Protein AF-Q0FUM8-F1 (afdb_monomer_lite)

Sequence (281 aa):
MTKPTNAAPQTQPDDDDRPIWLHQEGFPRAHPWRLGDYGDAGILTEEEIALLITKHGLSEPVARDLSVWLGNCLSNDEDVAINLAKVTPSITIERGVAEFGKIFASVRLLGQRLAQLDDRLSQLSPALGQSPEISTLLPALQAQVAALKKTWEEQQFDDAFNEILNTRGAVAELSPDNKRKLVDTRRMLVVESCCYAWLEAGKKVGVTTITVGPDSGKRTGPLIELIQDVARMTGDPEKPLSAETLKEDIDCFKALYAKRTENDQGLGEPTFGTGPVEDVT

Structure (mmCIF, N/CA/C/O backbone):
data_AF-Q0FUM8-F1
#
_entry.id   AF-Q0FUM8-F1
#
loop_
_atom_site.group_PDB
_atom_site.id
_atom_site.type_symbol
_atom_site.label_atom_id
_atom_site.label_alt_id
_atom_site.label_comp_id
_atom_site.label_asym_id
_atom_site.label_entity_id
_atom_site.label_seq_id
_atom_site.pdbx_PDB_ins_code
_atom_site.Cartn_x
_atom_site.Cartn_y
_atom_site.Cartn_z
_atom_site.occupancy
_atom_site.B_iso_or_equiv
_atom_site.auth_seq_id
_atom_site.auth_comp_id
_atom_site.auth_asym_id
_atom_site.auth_atom_id
_atom_site.pdbx_PDB_model_num
ATOM 1 N N . MET A 1 1 ? -31.737 37.668 -33.421 1.00 37.62 1 MET A N 1
ATOM 2 C CA . MET A 1 1 ? -30.429 37.279 -32.851 1.00 37.62 1 MET A CA 1
ATOM 3 C C . MET A 1 1 ? -30.649 36.101 -31.915 1.00 37.62 1 MET A C 1
ATOM 5 O O . MET A 1 1 ? -30.974 36.291 -30.753 1.00 37.62 1 MET A O 1
ATOM 9 N N . THR A 1 2 ? -30.561 34.889 -32.448 1.00 32.00 2 THR A N 1
ATOM 10 C CA . THR A 1 2 ? -30.687 33.624 -31.713 1.00 32.00 2 THR A CA 1
ATOM 11 C C . THR A 1 2 ? -29.280 33.069 -31.496 1.00 32.00 2 THR A C 1
ATOM 13 O O . THR A 1 2 ? -28.537 32.881 -32.456 1.00 32.00 2 THR A O 1
ATOM 16 N N . LYS A 1 3 ? -28.883 32.881 -30.231 1.00 32.69 3 LYS A N 1
ATOM 17 C CA . LYS A 1 3 ? -27.615 32.233 -29.861 1.00 32.69 3 LYS A CA 1
ATOM 18 C C . LYS A 1 3 ? -27.715 30.727 -30.145 1.00 32.69 3 LYS A C 1
ATOM 20 O O . LYS A 1 3 ? -28.734 30.143 -29.779 1.00 32.69 3 LYS A O 1
ATOM 25 N N . PRO A 1 4 ? -26.694 30.089 -30.740 1.00 35.53 4 PRO A N 1
ATOM 26 C CA . PRO A 1 4 ? -26.674 28.644 -30.887 1.00 35.53 4 PRO A CA 1
ATOM 27 C C . PRO A 1 4 ? -26.303 27.980 -29.555 1.00 35.53 4 PRO A C 1
ATOM 29 O O . PRO A 1 4 ? -25.317 28.334 -28.907 1.00 35.53 4 PRO A O 1
ATOM 32 N N . THR A 1 5 ? -27.127 27.016 -29.157 1.00 41.31 5 THR A N 1
ATOM 33 C CA . THR A 1 5 ? -26.918 26.118 -28.022 1.00 41.31 5 THR A CA 1
ATOM 34 C C . THR A 1 5 ? -25.978 24.997 -28.463 1.00 41.31 5 THR A C 1
ATOM 36 O O . THR A 1 5 ? -26.408 24.073 -29.147 1.00 41.31 5 THR A O 1
ATOM 39 N N . ASN A 1 6 ? -24.702 25.057 -28.079 1.00 35.56 6 ASN A N 1
ATOM 40 C CA . ASN A 1 6 ? -23.809 23.898 -28.170 1.00 35.56 6 ASN A CA 1
ATOM 41 C C . ASN A 1 6 ? -24.077 22.988 -26.967 1.00 35.56 6 ASN A C 1
ATOM 43 O O . ASN A 1 6 ? -23.406 23.079 -25.940 1.00 35.56 6 ASN A O 1
ATOM 47 N N . ALA A 1 7 ? -25.086 22.127 -27.087 1.00 41.62 7 ALA A N 1
ATOM 48 C CA . ALA A 1 7 ? -25.146 20.922 -26.277 1.00 41.62 7 ALA A CA 1
ATOM 49 C C . ALA A 1 7 ? -24.100 19.954 -26.844 1.00 41.62 7 ALA A C 1
ATOM 51 O O . ALA A 1 7 ? -24.266 19.429 -27.944 1.00 41.62 7 ALA A O 1
ATOM 52 N N . ALA A 1 8 ? -22.991 19.781 -26.125 1.00 37.62 8 ALA A N 1
ATOM 53 C CA . ALA A 1 8 ? -22.051 18.709 -26.414 1.00 37.62 8 ALA A CA 1
ATOM 54 C C . ALA A 1 8 ? -22.799 17.366 -26.305 1.00 37.62 8 ALA A C 1
ATOM 56 O O . ALA A 1 8 ? -23.584 17.197 -25.364 1.00 37.62 8 ALA A O 1
ATOM 57 N N . PRO A 1 9 ? -22.604 16.427 -27.245 1.00 37.25 9 PRO A N 1
ATOM 58 C CA . PRO A 1 9 ? -23.226 15.119 -27.150 1.00 37.25 9 PRO A CA 1
ATOM 59 C C . PRO A 1 9 ? -22.730 14.444 -25.869 1.00 37.25 9 PRO A C 1
ATOM 61 O O . PRO A 1 9 ? -21.528 14.296 -25.657 1.00 37.25 9 PRO A O 1
ATOM 64 N N . GLN A 1 10 ? -23.667 14.065 -25.001 1.00 40.06 10 GLN A N 1
ATOM 65 C CA . GLN A 1 10 ? -23.399 13.141 -23.909 1.00 40.06 10 GLN A CA 1
ATOM 66 C C . GLN A 1 10 ? -23.089 11.788 -24.550 1.00 40.06 10 GLN A C 1
ATOM 68 O O . GLN A 1 10 ? -23.994 11.022 -24.869 1.00 40.06 10 GLN A O 1
ATOM 73 N N . THR A 1 11 ? -21.812 11.523 -24.815 1.00 39.56 11 THR A N 1
ATOM 74 C CA . THR A 1 11 ? -21.337 10.175 -25.115 1.00 39.56 11 THR A CA 1
ATOM 75 C C . THR A 1 11 ? -21.676 9.308 -23.913 1.00 39.56 11 THR A C 1
ATOM 77 O O . THR A 1 11 ? -21.146 9.524 -22.821 1.00 39.56 11 THR A O 1
ATOM 80 N N . GLN A 1 12 ? -22.605 8.368 -24.104 1.00 41.50 12 GLN A N 1
ATOM 81 C CA . GLN A 1 12 ? -22.750 7.244 -23.188 1.00 41.50 12 GLN A CA 1
ATOM 82 C C . GLN A 1 12 ? -21.360 6.617 -23.002 1.00 41.50 12 GLN A C 1
ATOM 84 O O . GLN A 1 12 ? -20.623 6.522 -23.987 1.00 41.50 12 GLN A O 1
ATOM 89 N N . PRO A 1 13 ? -20.966 6.249 -21.772 1.00 45.97 13 PRO A N 1
ATOM 90 C CA . PRO A 1 13 ? -19.726 5.512 -21.577 1.00 45.97 13 PRO A CA 1
ATOM 91 C C . PRO A 1 13 ? -19.766 4.253 -22.451 1.00 45.97 13 PRO A C 1
ATOM 93 O O . PRO A 1 13 ? -20.793 3.569 -22.474 1.00 45.97 13 PRO A O 1
ATOM 96 N N . ASP A 1 14 ? -18.679 3.996 -23.188 1.00 57.22 14 ASP A N 1
ATOM 97 C CA . ASP A 1 14 ? -18.456 2.722 -23.881 1.00 57.22 14 ASP A CA 1
ATOM 98 C C . ASP A 1 14 ? -18.775 1.593 -22.891 1.00 57.22 14 ASP A C 1
ATOM 100 O O . ASP A 1 14 ? -18.332 1.637 -21.740 1.00 57.22 14 ASP A O 1
ATOM 104 N N . ASP A 1 15 ? -19.546 0.592 -23.318 1.00 56.25 15 ASP A N 1
ATOM 105 C CA . ASP A 1 15 ? -19.991 -0.520 -22.458 1.00 56.25 15 ASP A CA 1
ATOM 106 C C . ASP A 1 15 ? -18.802 -1.309 -21.850 1.00 56.25 15 ASP A C 1
ATOM 108 O O . ASP A 1 15 ? -18.950 -1.995 -20.835 1.00 56.25 15 ASP A O 1
ATOM 112 N N . ASP A 1 16 ? -17.607 -1.118 -22.425 1.00 59.94 16 ASP A N 1
ATOM 113 C CA . ASP A 1 16 ? -16.313 -1.677 -22.024 1.00 59.94 16 ASP A CA 1
ATOM 114 C C . ASP A 1 16 ? -15.543 -0.859 -20.966 1.00 59.94 16 ASP A C 1
ATOM 116 O O . ASP A 1 16 ? -14.565 -1.359 -20.413 1.00 59.94 16 ASP A O 1
ATOM 120 N N . ASP A 1 17 ? -15.951 0.372 -20.627 1.00 83.06 17 ASP A N 1
ATOM 121 C CA . ASP A 1 17 ? -15.223 1.212 -19.651 1.00 83.06 17 ASP A CA 1
ATOM 122 C C . ASP A 1 17 ? -15.733 1.045 -18.210 1.00 83.06 17 ASP A C 1
ATOM 124 O O . ASP A 1 17 ? -15.783 1.976 -17.397 1.00 83.06 17 ASP A O 1
ATOM 128 N N . ARG A 1 18 ? -16.172 -0.174 -17.885 1.00 84.44 18 ARG A N 1
ATOM 129 C CA . ARG A 1 18 ? -16.662 -0.500 -16.548 1.00 84.44 18 ARG A CA 1
ATOM 130 C C . ARG A 1 18 ? -15.494 -0.595 -15.574 1.00 84.44 18 ARG A C 1
ATOM 132 O O . ARG A 1 18 ? -14.455 -1.170 -15.899 1.00 84.44 18 ARG A O 1
ATOM 139 N N . PRO A 1 19 ? -15.659 -0.076 -14.349 1.00 87.62 19 PRO A N 1
ATOM 140 C CA . PRO A 1 19 ? -14.601 -0.166 -13.371 1.00 87.62 19 PRO A CA 1
ATOM 141 C C . PRO A 1 19 ? -14.387 -1.595 -12.898 1.00 87.62 19 PRO A C 1
ATOM 143 O O . PRO A 1 19 ? -15.334 -2.317 -12.588 1.00 87.62 19 PRO A O 1
ATOM 146 N N . ILE A 1 20 ? -13.118 -1.947 -12.769 1.00 88.38 20 ILE A N 1
ATOM 147 C CA . ILE A 1 20 ? -12.647 -3.171 -12.145 1.00 88.38 20 ILE A CA 1
ATOM 148 C C . ILE A 1 20 ? -12.236 -2.816 -10.717 1.00 88.38 20 ILE A C 1
ATOM 150 O O . ILE A 1 20 ? -11.581 -1.799 -10.479 1.00 88.38 20 ILE A O 1
ATOM 154 N N . TRP A 1 21 ? -12.638 -3.642 -9.756 1.00 88.00 21 TRP A N 1
ATOM 155 C CA . TRP A 1 21 ? -12.180 -3.523 -8.378 1.00 88.00 21 TRP A CA 1
ATOM 156 C C . TRP A 1 21 ? -11.005 -4.462 -8.173 1.00 88.00 21 TRP A C 1
ATOM 158 O O . TRP A 1 21 ? -11.148 -5.674 -8.307 1.00 88.00 21 TRP A O 1
ATOM 168 N N . LEU A 1 22 ? -9.844 -3.887 -7.882 1.00 85.00 22 LEU A N 1
ATOM 169 C CA . LEU A 1 22 ? -8.621 -4.633 -7.630 1.00 85.00 22 LEU A CA 1
ATOM 170 C C . LEU A 1 22 ? -8.294 -4.590 -6.137 1.00 85.00 22 LEU A C 1
ATOM 172 O O . LEU A 1 22 ? -8.440 -3.549 -5.493 1.00 85.00 22 LEU A O 1
ATOM 176 N N . HIS A 1 23 ? -7.858 -5.724 -5.597 1.00 85.12 23 HIS A N 1
ATOM 177 C CA . HIS A 1 23 ? -7.381 -5.834 -4.223 1.00 85.12 23 HIS A CA 1
ATOM 178 C C . HIS A 1 23 ? -6.010 -5.165 -4.071 1.00 85.12 23 HIS A C 1
ATOM 180 O O . HIS A 1 23 ? -5.112 -5.344 -4.896 1.00 85.12 23 HIS A O 1
ATOM 186 N N . GLN A 1 24 ? -5.871 -4.319 -3.053 1.00 83.25 24 GLN A N 1
ATOM 187 C CA . GLN A 1 24 ? -4.648 -3.579 -2.760 1.00 83.25 24 GLN A CA 1
ATOM 188 C C . GLN A 1 24 ? -4.188 -3.826 -1.326 1.00 83.25 24 GLN A C 1
ATOM 190 O O . GLN A 1 24 ? -4.892 -3.520 -0.365 1.00 83.25 24 GLN A O 1
ATOM 195 N N . GLU A 1 25 ? -2.943 -4.255 -1.180 1.00 77.81 25 GLU A N 1
ATOM 196 C CA . GLU A 1 25 ? -2.268 -4.360 0.112 1.00 77.81 25 GLU A CA 1
ATOM 197 C C . GLU A 1 25 ? -0.954 -3.582 0.108 1.00 77.81 25 GLU A C 1
ATOM 199 O O . GLU A 1 25 ? -0.463 -3.163 -0.941 1.00 77.81 25 GLU A O 1
ATOM 204 N N . GLY A 1 26 ? -0.415 -3.320 1.302 1.00 76.12 26 GLY A N 1
ATOM 205 C CA . GLY A 1 26 ? 0.910 -2.714 1.452 1.00 76.12 26 GLY A CA 1
ATOM 206 C C . GLY A 1 26 ? 1.071 -1.341 0.787 1.00 76.12 26 GLY A C 1
ATOM 207 O O . GLY A 1 26 ? 2.163 -0.993 0.338 1.00 76.12 26 GLY A O 1
ATOM 208 N N . PHE A 1 27 ? 0.003 -0.542 0.680 1.00 82.00 27 PHE A N 1
ATOM 209 C CA . PHE A 1 27 ? 0.096 0.782 0.061 1.00 82.00 27 PHE A CA 1
ATOM 210 C C . PHE A 1 27 ? 0.775 1.793 1.010 1.00 82.00 27 PHE A C 1
ATOM 212 O O . PHE A 1 27 ? 0.632 1.680 2.225 1.00 82.00 27 PHE A O 1
ATOM 219 N N . PRO A 1 28 ? 1.452 2.851 0.509 1.00 80.31 28 PRO A N 1
ATOM 220 C CA . PRO A 1 28 ? 2.340 3.706 1.320 1.00 80.31 28 PRO A CA 1
ATOM 221 C C . PRO A 1 28 ? 1.734 4.413 2.546 1.00 80.31 28 PRO A C 1
ATOM 223 O O . PRO A 1 28 ? 2.463 5.011 3.334 1.00 80.31 28 PRO A O 1
ATOM 226 N N . ARG A 1 29 ? 0.403 4.436 2.675 1.00 81.44 29 ARG A N 1
ATOM 227 C CA . ARG A 1 29 ? -0.321 5.053 3.798 1.00 81.44 29 ARG A CA 1
ATOM 228 C C . ARG A 1 29 ? -0.911 4.032 4.771 1.00 81.44 29 ARG A C 1
ATOM 230 O O . ARG A 1 29 ? -1.457 4.462 5.785 1.00 81.44 29 ARG A O 1
ATOM 237 N N . ALA A 1 30 ? -0.835 2.740 4.456 1.00 88.12 30 ALA A N 1
ATOM 238 C CA . ALA A 1 30 ? -1.237 1.683 5.367 1.00 88.12 30 ALA A CA 1
ATOM 239 C C . ALA A 1 30 ? -0.379 1.752 6.633 1.00 88.12 30 ALA A C 1
ATOM 241 O O . ALA A 1 30 ? 0.795 2.146 6.597 1.00 88.12 30 ALA A O 1
ATOM 242 N N . HIS A 1 31 ? -0.991 1.435 7.763 1.00 90.00 31 HIS A N 1
ATOM 243 C CA . HIS A 1 31 ? -0.264 1.324 9.008 1.00 90.00 31 HIS A CA 1
ATOM 244 C C . HIS A 1 31 ? 0.628 0.071 8.960 1.00 90.00 31 HIS A C 1
ATOM 246 O O . HIS A 1 31 ? 0.215 -0.944 8.393 1.00 90.00 31 HIS A O 1
ATOM 252 N N . PRO A 1 32 ? 1.864 0.131 9.485 1.00 91.56 32 PRO A N 1
ATOM 253 C CA . PRO A 1 32 ? 2.780 -1.000 9.444 1.00 91.56 32 PRO A CA 1
ATOM 254 C C . PRO A 1 32 ? 2.404 -2.009 10.534 1.00 91.56 32 PRO A C 1
ATOM 256 O O . PRO A 1 32 ? 3.008 -2.050 11.598 1.00 91.56 32 PRO A O 1
ATOM 259 N N . TRP A 1 33 ? 1.342 -2.769 10.296 1.00 92.38 33 TRP A N 1
ATOM 260 C CA . TRP A 1 33 ? 0.856 -3.784 11.222 1.00 92.38 33 TRP A CA 1
ATOM 261 C C . TRP A 1 33 ? 1.829 -4.960 11.339 1.00 92.38 33 TRP A C 1
ATOM 263 O O . TRP A 1 33 ? 2.393 -5.409 10.339 1.00 92.38 33 TRP A O 1
ATOM 273 N N . ARG A 1 34 ? 1.959 -5.510 12.547 1.00 93.12 34 ARG A N 1
ATOM 274 C CA . ARG A 1 34 ? 2.542 -6.830 12.781 1.00 93.12 34 ARG A CA 1
ATOM 275 C C . ARG A 1 34 ? 1.519 -7.863 12.306 1.00 93.12 34 ARG A C 1
ATOM 277 O O . ARG A 1 34 ? 0.484 -8.023 12.943 1.00 93.12 34 ARG A O 1
ATOM 284 N N . LEU A 1 35 ? 1.782 -8.486 11.157 1.00 92.31 35 LEU A N 1
ATOM 285 C CA . LEU A 1 35 ? 0.921 -9.518 10.572 1.00 92.31 35 LEU A CA 1
ATOM 286 C C . LEU A 1 35 ? 1.432 -10.915 10.936 1.00 92.31 35 LEU A C 1
ATOM 288 O O . LEU A 1 35 ? 2.644 -11.144 10.952 1.00 92.31 35 LEU A O 1
ATOM 292 N N . GLY A 1 36 ? 0.523 -11.856 11.178 1.00 91.88 36 GLY A N 1
ATOM 293 C CA . GLY A 1 36 ? 0.877 -13.237 11.503 1.00 91.88 36 GLY A CA 1
ATOM 294 C C . GLY A 1 36 ? -0.332 -14.107 11.825 1.00 91.88 36 GLY A C 1
ATOM 295 O O . GLY A 1 36 ? -1.446 -13.611 11.923 1.00 91.88 36 GLY A O 1
ATOM 296 N N . ASP A 1 37 ? -0.098 -15.403 12.001 1.00 91.81 37 ASP A N 1
ATOM 297 C CA . ASP A 1 37 ? -1.109 -16.328 12.513 1.00 91.81 37 ASP A CA 1
ATOM 298 C C . ASP A 1 37 ? -1.055 -16.329 14.047 1.00 91.81 37 ASP A C 1
ATOM 300 O O . ASP A 1 37 ? -0.075 -16.776 14.651 1.00 91.81 37 ASP A O 1
ATOM 304 N N . TYR A 1 38 ? -2.088 -15.762 14.668 1.00 92.06 38 TYR A N 1
ATOM 305 C CA . TYR A 1 38 ? -2.182 -15.587 16.120 1.00 92.06 38 TYR A CA 1
ATOM 306 C C . TYR A 1 38 ? -3.086 -16.626 16.798 1.00 92.06 38 TYR A C 1
ATOM 308 O O . TYR A 1 38 ? -3.054 -16.750 18.026 1.00 92.06 38 TYR A O 1
ATOM 316 N N . GLY A 1 39 ? -3.870 -17.380 16.016 1.00 88.25 39 GLY A N 1
ATOM 317 C CA . GLY A 1 39 ? -4.858 -18.343 16.504 1.00 88.25 39 GLY A CA 1
ATOM 318 C C . GLY A 1 39 ? -5.727 -17.831 17.663 1.00 88.25 39 GLY A C 1
ATOM 319 O O . GLY A 1 39 ? -5.983 -16.636 17.817 1.00 88.25 39 GLY A O 1
ATOM 320 N N . ASP A 1 40 ? -6.133 -18.757 18.532 1.00 89.31 40 ASP A N 1
ATOM 321 C CA . ASP A 1 40 ? -6.988 -18.466 19.693 1.00 89.31 40 ASP A CA 1
ATOM 322 C C . ASP A 1 40 ? -6.244 -17.779 20.854 1.00 89.31 40 ASP A C 1
ATOM 324 O O . ASP A 1 40 ? -6.862 -17.377 21.838 1.00 89.31 40 ASP A O 1
ATOM 328 N N . ALA A 1 41 ? -4.913 -17.657 20.775 1.00 89.12 41 ALA A N 1
ATOM 329 C CA . ALA A 1 41 ? -4.119 -16.969 21.795 1.00 89.12 41 ALA A CA 1
ATOM 330 C C . ALA A 1 41 ? -4.204 -15.438 21.662 1.00 89.12 41 ALA A C 1
ATOM 332 O O . ALA A 1 41 ? -4.024 -14.716 22.645 1.00 89.12 41 ALA A O 1
ATOM 333 N N . GLY A 1 42 ? -4.504 -14.946 20.456 1.00 94.25 42 GLY A N 1
ATOM 334 C CA . GLY A 1 42 ? -4.506 -13.524 20.143 1.00 94.25 42 GLY A CA 1
ATOM 335 C C . GLY A 1 42 ? -3.104 -12.929 19.986 1.00 94.25 42 GLY A C 1
ATOM 336 O O . GLY A 1 42 ? -2.083 -13.601 20.128 1.00 94.25 42 GLY A O 1
ATOM 337 N N . ILE A 1 43 ? -3.056 -11.647 19.624 1.00 96.25 43 ILE A N 1
ATOM 338 C CA . ILE A 1 43 ? -1.812 -10.959 19.236 1.00 96.25 43 ILE A CA 1
ATOM 339 C C . ILE A 1 43 ? -1.038 -10.333 20.406 1.00 96.25 43 ILE A C 1
ATOM 341 O O . ILE A 1 43 ? 0.157 -10.057 20.261 1.00 96.25 43 ILE A O 1
ATOM 345 N N . LEU A 1 44 ? -1.709 -10.051 21.524 1.00 97.19 44 LEU A N 1
ATOM 346 C CA . LEU A 1 44 ? -1.151 -9.292 22.645 1.00 97.19 44 LEU A CA 1
ATOM 347 C C . LEU A 1 44 ? -0.436 -10.194 23.654 1.00 97.19 44 LEU A C 1
ATOM 349 O O . LEU A 1 44 ? -0.897 -11.297 23.947 1.00 97.19 44 LEU A O 1
ATOM 353 N N . THR A 1 45 ? 0.657 -9.699 24.239 1.00 97.00 45 THR A N 1
ATOM 354 C CA . THR A 1 45 ? 1.338 -10.381 25.351 1.00 97.00 45 THR A CA 1
ATOM 355 C C . THR A 1 45 ? 0.574 -10.218 26.669 1.00 97.00 45 THR A C 1
ATOM 357 O O . THR A 1 45 ? -0.292 -9.352 26.812 1.00 97.00 45 THR A O 1
ATOM 360 N N . GLU A 1 46 ? 0.918 -11.016 27.683 1.00 97.31 46 GLU A N 1
ATOM 361 C CA . GLU A 1 46 ? 0.310 -10.894 29.017 1.00 97.31 46 GLU A CA 1
ATOM 362 C C . GLU A 1 46 ? 0.569 -9.515 29.654 1.00 97.31 46 GLU A C 1
ATOM 364 O O . GLU A 1 46 ? -0.302 -8.972 30.335 1.00 97.31 46 GLU A O 1
ATOM 369 N N . GLU A 1 47 ? 1.731 -8.901 29.405 1.00 97.56 47 GLU A N 1
ATOM 370 C CA . GLU A 1 47 ? 2.039 -7.544 29.872 1.00 97.56 47 GLU A CA 1
ATOM 371 C C . GLU A 1 47 ? 1.151 -6.490 29.198 1.00 97.56 47 GLU A C 1
ATOM 373 O O . GLU A 1 47 ? 0.686 -5.552 29.852 1.00 97.56 47 GLU A O 1
ATOM 378 N N . GLU A 1 48 ? 0.890 -6.646 27.901 1.00 97.50 48 GLU A N 1
ATOM 379 C CA . GLU A 1 48 ? 0.010 -5.760 27.138 1.00 97.50 48 GLU A CA 1
ATOM 380 C C . GLU A 1 48 ? -1.445 -5.906 27.600 1.00 97.50 48 GLU A C 1
ATOM 382 O O . GLU A 1 48 ? -2.110 -4.901 27.858 1.00 97.50 48 GLU A O 1
ATOM 387 N N . ILE A 1 49 ? -1.914 -7.138 27.822 1.00 98.00 49 ILE A N 1
ATOM 388 C CA . ILE A 1 49 ? -3.237 -7.425 28.400 1.00 98.00 49 ILE A CA 1
ATOM 389 C C . ILE A 1 49 ? -3.369 -6.778 29.787 1.00 98.00 49 ILE A C 1
ATOM 391 O O . ILE A 1 49 ? -4.357 -6.088 30.062 1.00 98.00 49 ILE A O 1
ATOM 395 N N . ALA A 1 50 ? -2.360 -6.921 30.651 1.00 97.62 50 ALA A N 1
ATOM 396 C CA . ALA A 1 50 ? -2.346 -6.283 31.965 1.00 97.62 50 ALA A CA 1
ATOM 397 C C . ALA A 1 50 ? -2.401 -4.747 31.868 1.00 97.62 50 ALA A C 1
ATOM 399 O O . ALA A 1 50 ? -3.072 -4.096 32.681 1.00 97.62 50 ALA A O 1
ATOM 400 N N . LEU A 1 51 ? -1.755 -4.149 30.859 1.00 97.19 51 LEU A N 1
ATOM 401 C CA . LEU A 1 51 ? -1.858 -2.714 30.597 1.00 97.19 51 LEU A CA 1
ATOM 402 C C . LEU A 1 51 ? -3.291 -2.315 30.224 1.00 97.19 51 LEU A C 1
ATOM 404 O O . LEU A 1 51 ? -3.806 -1.334 30.763 1.00 97.19 51 LEU A O 1
ATOM 408 N N . LEU A 1 52 ? -3.957 -3.073 29.349 1.00 97.25 52 LEU A N 1
ATOM 409 C CA . LEU A 1 52 ? -5.340 -2.793 28.952 1.00 97.25 52 LEU A CA 1
ATOM 410 C C . LEU A 1 52 ? -6.312 -2.861 30.140 1.00 97.25 52 LEU A C 1
ATOM 412 O O . LEU A 1 52 ? -7.198 -2.013 30.277 1.00 97.25 52 LEU A O 1
ATOM 416 N N . ILE A 1 53 ? -6.113 -3.818 31.045 1.00 97.19 53 ILE A N 1
ATOM 417 C CA . ILE A 1 53 ? -6.922 -3.951 32.262 1.00 97.19 53 ILE A CA 1
ATOM 418 C C . ILE A 1 53 ? -6.690 -2.759 33.195 1.00 97.19 53 ILE A C 1
ATOM 420 O O . ILE A 1 53 ? -7.633 -2.093 33.620 1.00 97.19 53 ILE A O 1
ATOM 424 N N . THR A 1 54 ? -5.429 -2.461 33.508 1.00 96.81 54 THR A N 1
ATOM 425 C CA . THR A 1 54 ? -5.079 -1.478 34.546 1.00 96.81 54 THR A CA 1
ATOM 426 C C . THR A 1 54 ? -5.255 -0.032 34.093 1.00 96.81 54 THR A C 1
ATOM 428 O O . THR A 1 54 ? -5.822 0.775 34.830 1.00 96.81 54 THR A O 1
ATOM 431 N N . LYS A 1 55 ? -4.793 0.309 32.886 1.00 96.44 55 LYS A N 1
ATOM 432 C CA . LYS A 1 55 ? -4.835 1.677 32.352 1.00 96.44 55 LYS A CA 1
ATOM 433 C C . LYS A 1 55 ? -6.206 2.017 31.789 1.00 96.44 55 LYS A C 1
ATOM 435 O O . LYS A 1 55 ? -6.745 3.087 32.066 1.00 96.44 55 LYS A O 1
ATOM 440 N N . HIS A 1 56 ? -6.764 1.104 30.998 1.00 95.75 56 HIS A N 1
ATOM 441 C CA . HIS A 1 56 ? -7.999 1.352 30.260 1.00 95.75 56 HIS A CA 1
ATOM 442 C C . HIS A 1 56 ? -9.226 0.798 30.955 1.00 95.75 56 HIS A C 1
ATOM 444 O O . HIS A 1 56 ? -10.324 1.039 30.467 1.00 95.75 56 HIS A O 1
ATOM 450 N N . GLY A 1 57 ? -9.083 0.121 32.100 1.00 94.50 57 GLY A N 1
ATOM 451 C CA . GLY A 1 57 ? -10.196 -0.384 32.900 1.00 94.50 57 GLY A CA 1
ATOM 452 C C . GLY A 1 57 ? -11.074 -1.357 32.123 1.00 94.50 57 GLY A C 1
ATOM 453 O O . GLY A 1 57 ? -12.299 -1.235 32.200 1.00 94.50 57 GLY A O 1
ATOM 454 N N . LEU A 1 58 ? -10.468 -2.208 31.292 1.00 95.62 58 LEU A N 1
ATOM 455 C CA . LEU A 1 58 ? -11.142 -3.357 30.693 1.00 95.62 58 LEU A CA 1
ATOM 456 C C . LEU A 1 58 ? -11.182 -4.499 31.716 1.00 95.62 58 LEU A C 1
ATOM 458 O O . LEU A 1 58 ? -10.298 -4.609 32.565 1.00 95.62 58 LEU A O 1
ATOM 462 N N . SER A 1 59 ? -12.210 -5.346 31.653 1.00 96.56 59 SER A N 1
ATOM 463 C CA . SER A 1 59 ? -12.180 -6.607 32.401 1.00 96.56 59 SER A CA 1
ATOM 464 C C . SER A 1 59 ? -11.193 -7.572 31.739 1.00 96.56 59 SER A C 1
ATOM 466 O O . SER A 1 59 ? -10.936 -7.456 30.541 1.00 96.56 59 SER A O 1
ATOM 468 N N . GLU A 1 60 ? -10.642 -8.521 32.497 1.00 96.19 60 GLU A N 1
ATOM 469 C CA . GLU A 1 60 ? -9.722 -9.514 31.930 1.00 96.19 60 GLU A CA 1
ATOM 470 C C . GLU A 1 60 ? -10.332 -10.296 30.750 1.00 96.19 60 GLU A C 1
ATOM 472 O O . GLU A 1 60 ? -9.661 -10.367 29.720 1.00 96.19 60 GLU A O 1
ATOM 477 N N . PRO A 1 61 ? -11.587 -10.796 30.814 1.00 96.62 61 PRO A N 1
ATOM 478 C CA . PRO A 1 61 ? -12.214 -11.452 29.666 1.00 96.62 61 PRO A CA 1
ATOM 479 C C . PRO A 1 61 ? -12.245 -10.561 28.419 1.00 96.62 61 PRO A C 1
ATOM 481 O O . PRO A 1 61 ? -11.756 -10.960 27.371 1.00 96.62 61 PRO A O 1
ATOM 484 N N . VAL A 1 62 ? -12.693 -9.308 28.561 1.00 96.31 62 VAL A N 1
ATOM 485 C CA . VAL A 1 62 ? -12.781 -8.352 27.442 1.00 96.31 62 VAL A CA 1
ATOM 486 C C . VAL A 1 62 ? -11.402 -8.030 26.855 1.00 96.31 62 VAL A C 1
ATOM 488 O O . VAL A 1 62 ? -11.263 -7.872 25.646 1.00 96.31 62 VAL A O 1
ATOM 491 N N . ALA A 1 63 ? -10.362 -7.923 27.688 1.00 97.19 63 ALA A N 1
ATOM 492 C CA . ALA A 1 63 ? -9.004 -7.670 27.208 1.00 97.19 63 ALA A CA 1
ATOM 493 C C . ALA A 1 63 ? -8.428 -8.866 26.427 1.00 97.19 63 ALA A C 1
ATOM 495 O O . ALA A 1 63 ? -7.727 -8.664 25.433 1.00 97.19 63 ALA A O 1
ATOM 496 N N . ARG A 1 64 ? -8.741 -10.100 26.847 1.00 97.00 64 ARG A N 1
ATOM 497 C CA . ARG A 1 64 ? -8.339 -11.324 26.137 1.00 97.00 64 ARG A CA 1
ATOM 498 C C . ARG A 1 64 ? -9.106 -11.492 24.827 1.00 97.00 64 ARG A C 1
ATOM 500 O O . ARG A 1 64 ? -8.474 -11.715 23.799 1.00 97.00 64 ARG A O 1
ATOM 507 N N . ASP A 1 65 ? -10.417 -11.276 24.832 1.00 96.88 65 ASP A N 1
ATOM 508 C CA . ASP A 1 65 ? -11.238 -11.328 23.616 1.00 96.88 65 ASP A CA 1
ATOM 509 C C . ASP A 1 65 ? -10.787 -10.273 22.598 1.00 96.88 65 ASP A C 1
ATOM 511 O O . ASP A 1 65 ? -10.622 -10.572 21.414 1.00 96.88 65 ASP A O 1
ATOM 515 N N . LEU A 1 66 ? -10.461 -9.060 23.064 1.00 97.50 66 LEU A N 1
ATOM 516 C CA . LEU A 1 66 ? -9.871 -8.028 22.217 1.00 97.50 66 LEU A CA 1
ATOM 517 C C . LEU A 1 66 ? -8.545 -8.492 21.592 1.00 97.50 66 LEU A C 1
ATOM 519 O O . LEU A 1 66 ? -8.338 -8.260 20.404 1.00 97.50 66 LEU A O 1
ATOM 523 N N . SER A 1 67 ? -7.665 -9.164 22.342 1.00 97.88 67 SER A N 1
ATOM 524 C CA . SER A 1 67 ? -6.415 -9.727 21.799 1.00 97.88 67 SER A CA 1
ATOM 525 C C . SER A 1 67 ? -6.678 -10.701 20.644 1.00 97.88 67 SER A C 1
ATOM 527 O O . SER A 1 67 ? -6.011 -10.630 19.608 1.00 97.88 67 SER A O 1
ATOM 529 N N . VAL A 1 68 ? -7.676 -11.576 20.791 1.00 96.19 68 VAL A N 1
ATOM 530 C CA . VAL A 1 68 ? -8.073 -12.542 19.755 1.00 96.19 68 VAL A CA 1
ATOM 531 C C . VAL A 1 68 ? -8.651 -11.829 18.536 1.00 96.19 68 VAL A C 1
ATOM 533 O O . VAL A 1 68 ? -8.234 -12.091 17.409 1.00 96.19 68 VAL A O 1
ATOM 536 N N . TRP A 1 69 ? -9.560 -10.872 18.733 1.00 95.44 69 TRP A N 1
ATOM 537 C CA . TRP A 1 69 ? -10.132 -10.105 17.625 1.00 95.44 69 TRP A CA 1
ATOM 538 C C . TRP A 1 69 ? -9.073 -9.326 16.855 1.00 95.44 69 TRP A C 1
ATOM 540 O O . TRP A 1 69 ? -9.091 -9.334 15.627 1.00 95.44 69 TRP A O 1
ATOM 550 N N . LEU A 1 70 ? -8.126 -8.700 17.555 1.00 96.25 70 LEU A N 1
ATOM 551 C CA . LEU A 1 70 ? -6.998 -8.019 16.925 1.00 96.25 70 LEU A CA 1
ATOM 552 C C . LEU A 1 70 ? -6.128 -8.998 16.131 1.00 96.25 70 LEU A C 1
ATOM 554 O O . LEU A 1 70 ? -5.745 -8.676 15.010 1.00 96.25 70 LEU A O 1
ATOM 558 N N . GLY A 1 71 ? -5.873 -10.196 16.665 1.00 94.31 71 GLY A N 1
ATOM 559 C CA . GLY A 1 71 ? -5.183 -11.264 15.941 1.00 94.31 71 GLY A CA 1
ATOM 560 C C . GLY A 1 71 ? -5.892 -11.624 14.635 1.00 94.31 71 GLY A C 1
ATOM 561 O O . GLY A 1 71 ? -5.267 -11.626 13.579 1.00 94.31 71 GLY A O 1
ATOM 562 N N . ASN A 1 72 ? -7.214 -11.798 14.674 1.00 91.75 72 ASN A N 1
ATOM 563 C CA . ASN A 1 72 ? -8.009 -12.079 13.478 1.00 91.75 72 ASN A CA 1
ATOM 564 C C . ASN A 1 72 ? -7.970 -10.930 12.464 1.00 91.75 72 ASN A C 1
ATOM 566 O O . ASN A 1 72 ? -7.871 -11.187 11.272 1.00 91.75 72 ASN A O 1
ATOM 570 N N . CYS A 1 73 ? -8.000 -9.670 12.913 1.00 91.69 73 CYS A N 1
ATOM 571 C CA . CYS A 1 73 ? -7.901 -8.491 12.038 1.00 91.69 73 CYS A CA 1
ATOM 572 C C . CYS A 1 73 ? -6.531 -8.355 11.358 1.00 91.69 73 CYS A C 1
ATOM 574 O O . CYS A 1 73 ? -6.405 -7.697 10.322 1.00 91.69 73 CYS A O 1
ATOM 576 N N . LEU A 1 74 ? -5.497 -8.926 11.974 1.00 92.69 74 LEU A N 1
ATOM 577 C CA . LEU A 1 74 ? -4.099 -8.811 11.569 1.00 92.69 74 LEU A CA 1
ATOM 578 C C . LEU A 1 74 ? -3.530 -10.153 11.104 1.00 92.69 74 LEU A C 1
ATOM 580 O O . LEU A 1 74 ? -2.313 -10.289 10.968 1.00 92.69 74 LEU A O 1
ATOM 584 N N . SER A 1 75 ? -4.409 -11.112 10.797 1.00 89.25 75 SER A N 1
ATOM 585 C CA . SER A 1 75 ? -4.001 -12.354 10.160 1.00 89.25 75 SER A CA 1
ATOM 586 C C . SER A 1 75 ? -3.325 -12.063 8.814 1.00 89.25 75 SER A C 1
ATOM 588 O O . SER A 1 75 ? -3.663 -11.112 8.086 1.00 89.25 75 SER A O 1
ATOM 590 N N . ASN A 1 76 ? -2.307 -12.873 8.529 1.00 85.69 76 ASN A N 1
ATOM 591 C CA . ASN A 1 76 ? -1.597 -12.897 7.258 1.00 85.69 76 ASN A CA 1
ATOM 592 C C . ASN A 1 76 ? -2.398 -13.592 6.143 1.00 85.69 76 ASN A C 1
ATOM 594 O O . ASN A 1 76 ? -1.913 -13.630 5.014 1.00 85.69 76 ASN A O 1
ATOM 598 N N . ASP A 1 77 ? -3.599 -14.097 6.434 1.00 80.88 77 ASP A N 1
ATOM 599 C CA . ASP A 1 77 ? -4.536 -14.554 5.413 1.00 80.88 77 ASP A CA 1
ATOM 600 C C . ASP A 1 77 ? -4.951 -13.390 4.499 1.00 80.88 77 ASP A C 1
ATOM 602 O O . ASP A 1 77 ? -5.301 -12.289 4.947 1.00 80.88 77 ASP A O 1
ATOM 606 N N . GLU A 1 78 ? -4.945 -13.652 3.191 1.00 66.81 78 GLU A N 1
ATOM 607 C CA . GLU A 1 78 ? -5.212 -12.655 2.143 1.00 66.81 78 GLU A CA 1
ATOM 608 C C . GLU A 1 78 ? -6.654 -12.096 2.200 1.00 66.81 78 GLU A C 1
ATOM 610 O O . GLU A 1 78 ? -6.921 -10.990 1.720 1.00 66.81 78 GLU A O 1
ATOM 615 N N . ASP A 1 79 ? -7.574 -12.809 2.860 1.00 70.38 79 ASP A N 1
ATOM 616 C CA . ASP A 1 79 ? -9.011 -12.500 2.889 1.00 70.38 79 ASP A CA 1
ATOM 617 C C . ASP A 1 79 ? -9.459 -11.624 4.075 1.00 70.38 79 ASP A C 1
ATOM 619 O O . ASP A 1 79 ? -10.601 -11.163 4.117 1.00 70.38 79 ASP A O 1
ATOM 623 N N . VAL A 1 80 ? -8.579 -11.354 5.044 1.00 71.25 80 VAL A N 1
ATOM 624 C CA . VAL A 1 80 ? -8.948 -10.688 6.310 1.00 71.25 80 VAL A CA 1
ATOM 625 C C . VAL A 1 80 ? -9.328 -9.221 6.115 1.00 71.25 80 VAL A C 1
ATOM 627 O O . VAL A 1 80 ? -10.241 -8.707 6.761 1.00 71.25 80 VAL A O 1
ATOM 630 N N . ALA A 1 81 ? -8.630 -8.518 5.222 1.00 73.94 81 ALA A N 1
ATOM 631 C CA . ALA A 1 81 ? -8.865 -7.099 4.986 1.00 73.94 81 ALA A CA 1
ATOM 632 C C . ALA A 1 81 ? -8.608 -6.727 3.528 1.00 73.94 81 ALA A C 1
ATOM 634 O O . ALA A 1 81 ? -7.552 -6.227 3.130 1.00 73.94 81 ALA A O 1
ATOM 635 N N . ILE A 1 82 ? -9.652 -6.946 2.740 1.00 76.88 82 ILE A N 1
ATOM 636 C CA . ILE A 1 82 ? -9.670 -6.684 1.312 1.00 76.88 82 ILE A CA 1
ATOM 637 C C . ILE A 1 82 ? -9.851 -5.177 1.073 1.00 76.88 82 ILE A C 1
ATOM 639 O O . ILE A 1 82 ? -10.964 -4.657 1.154 1.00 76.88 82 ILE A O 1
ATOM 643 N N . ASN A 1 83 ? -8.780 -4.455 0.719 1.00 83.25 83 ASN A N 1
ATOM 644 C CA . ASN A 1 83 ? -8.937 -3.079 0.232 1.00 83.25 83 ASN A CA 1
ATOM 645 C C . ASN A 1 83 ? -9.258 -3.104 -1.259 1.00 83.25 83 ASN A C 1
ATOM 647 O O . ASN A 1 83 ? -8.379 -3.322 -2.094 1.00 83.25 83 ASN A O 1
ATOM 651 N N . LEU A 1 84 ? -10.517 -2.850 -1.600 1.00 86.25 84 LEU A N 1
ATOM 652 C CA . LEU A 1 84 ? -10.934 -2.728 -2.990 1.00 86.25 84 LEU A CA 1
ATOM 653 C C . LEU A 1 84 ? -10.639 -1.323 -3.514 1.00 86.25 84 LEU A C 1
ATOM 655 O O . LEU A 1 84 ? -11.112 -0.313 -2.988 1.00 86.25 84 LEU A O 1
ATOM 659 N N . ALA A 1 85 ? -9.878 -1.264 -4.598 1.00 89.44 85 ALA A N 1
ATOM 660 C CA . ALA A 1 85 ? -9.540 -0.040 -5.295 1.00 89.44 85 ALA A CA 1
ATOM 661 C C . ALA A 1 85 ? -10.166 -0.026 -6.688 1.00 89.44 85 ALA A C 1
ATOM 663 O O . ALA A 1 85 ? -10.056 -0.989 -7.444 1.00 89.44 85 ALA A O 1
ATOM 664 N N . LYS A 1 86 ? -10.811 1.090 -7.032 1.00 91.25 86 LYS A N 1
ATOM 665 C CA . LYS A 1 86 ? -11.400 1.282 -8.356 1.00 91.25 86 LYS A CA 1
ATOM 666 C C . LYS A 1 86 ? -10.291 1.475 -9.386 1.00 91.25 86 LYS A C 1
ATOM 668 O O . LYS A 1 86 ? -9.419 2.326 -9.187 1.00 91.25 86 LYS A O 1
ATOM 673 N N . VAL A 1 87 ? -10.391 0.751 -10.489 1.00 92.19 87 VAL A N 1
ATOM 674 C CA . VAL A 1 87 ? -9.553 0.889 -11.674 1.00 92.19 87 VAL A CA 1
ATOM 675 C C . VAL A 1 87 ? -10.464 1.032 -12.888 1.00 92.19 87 VAL A C 1
ATOM 677 O O . VAL A 1 87 ? -11.297 0.166 -13.141 1.00 92.19 87 VAL A O 1
ATOM 680 N N . THR A 1 88 ? -10.330 2.126 -13.630 1.00 94.19 88 THR A N 1
ATOM 681 C CA . THR A 1 88 ? -11.082 2.349 -14.872 1.00 94.19 88 THR A CA 1
ATOM 682 C C . THR A 1 88 ? -10.181 2.032 -16.079 1.00 94.19 88 THR A C 1
ATOM 684 O O . THR A 1 88 ? -9.111 2.640 -16.180 1.00 94.19 88 THR A O 1
ATOM 687 N N . PRO A 1 89 ? -10.566 1.107 -16.986 1.00 92.19 89 PRO A N 1
ATOM 688 C CA . PRO A 1 89 ? -9.733 0.692 -18.120 1.00 92.19 89 PRO A CA 1
ATOM 689 C C . PRO A 1 89 ? -9.228 1.844 -18.997 1.00 92.19 89 PRO A C 1
ATOM 691 O O . PRO A 1 89 ? -8.050 1.881 -19.350 1.00 92.19 89 PRO A O 1
ATOM 694 N N . SER A 1 90 ? -10.077 2.822 -19.318 1.00 92.19 90 SER A N 1
ATOM 695 C CA . SER A 1 90 ? -9.674 3.996 -20.102 1.00 92.19 90 SER A CA 1
ATOM 696 C C . SER A 1 90 ? -8.538 4.782 -19.439 1.00 92.19 90 SER A C 1
ATOM 698 O O . SER A 1 90 ? -7.556 5.133 -20.095 1.00 92.19 90 SER A O 1
ATOM 700 N N . ILE A 1 91 ? -8.632 4.989 -18.123 1.00 92.69 91 ILE A N 1
ATOM 701 C CA . ILE A 1 91 ? -7.646 5.725 -17.326 1.00 92.69 91 ILE A CA 1
ATOM 702 C C . ILE A 1 91 ? -6.316 4.966 -17.266 1.00 92.69 91 ILE A C 1
ATOM 704 O O . ILE A 1 91 ? -5.254 5.579 -17.394 1.00 92.69 91 ILE A O 1
ATOM 708 N N . THR A 1 92 ? -6.338 3.645 -17.068 1.00 94.31 92 THR A N 1
ATOM 709 C CA . THR A 1 92 ? -5.099 2.852 -16.979 1.00 94.31 92 THR A CA 1
ATOM 710 C C . THR A 1 92 ? -4.393 2.717 -18.316 1.00 94.31 92 THR A C 1
ATOM 712 O O . THR A 1 92 ? -3.163 2.755 -18.346 1.00 94.31 92 THR A O 1
ATOM 715 N N . ILE A 1 93 ? -5.135 2.616 -19.420 1.00 94.06 93 ILE A N 1
ATOM 716 C CA . ILE A 1 93 ? -4.568 2.634 -20.772 1.00 94.06 93 ILE A CA 1
ATOM 717 C C . ILE A 1 93 ? -3.927 3.998 -21.054 1.00 94.06 93 ILE A C 1
ATOM 719 O O . ILE A 1 93 ? -2.781 4.044 -21.491 1.00 94.06 93 ILE A O 1
ATOM 723 N N . GLU A 1 94 ? -4.605 5.111 -20.749 1.00 93.62 94 GLU A N 1
ATOM 724 C CA . GLU A 1 94 ? -4.050 6.461 -20.944 1.00 93.62 94 GLU A CA 1
ATOM 725 C C . GLU A 1 94 ? 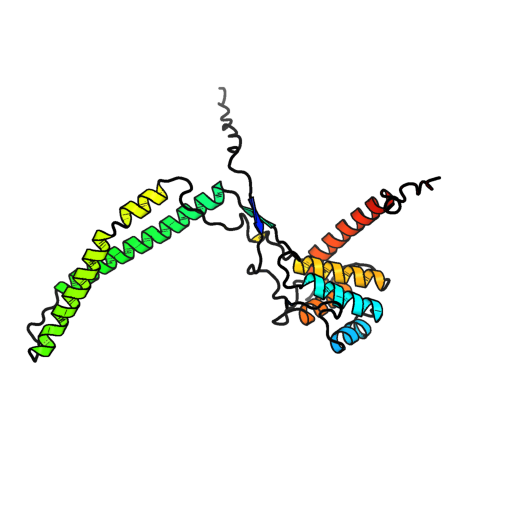-2.747 6.663 -20.150 1.00 93.62 94 GLU A C 1
ATOM 727 O O . GLU A 1 94 ? -1.737 7.118 -20.696 1.00 93.62 94 GLU A O 1
ATOM 732 N N . ARG A 1 95 ? -2.733 6.255 -18.873 1.00 94.81 95 ARG A N 1
ATOM 733 C CA . ARG A 1 95 ? -1.522 6.274 -18.035 1.00 94.81 95 ARG A CA 1
ATOM 734 C C . ARG A 1 95 ? -0.432 5.362 -18.591 1.00 94.81 95 ARG A C 1
ATOM 736 O O . ARG A 1 95 ? 0.725 5.770 -18.641 1.00 94.81 95 ARG A O 1
ATOM 743 N N . GLY A 1 96 ? -0.804 4.161 -19.032 1.00 95.75 96 GLY A N 1
ATOM 744 C CA . GLY A 1 96 ? 0.098 3.194 -19.650 1.00 95.75 96 GLY A CA 1
ATOM 745 C C . GLY A 1 96 ? 0.803 3.779 -20.868 1.00 95.75 96 GLY A C 1
ATOM 746 O O . GLY A 1 96 ? 2.026 3.739 -20.936 1.00 95.75 96 GLY A O 1
ATOM 747 N N . VAL A 1 97 ? 0.055 4.406 -21.778 1.00 96.31 97 VAL A N 1
ATOM 748 C CA . VAL A 1 97 ? 0.598 5.087 -22.963 1.00 96.31 97 VAL A CA 1
ATOM 749 C C . VAL A 1 97 ? 1.534 6.231 -22.565 1.00 96.31 97 VAL A C 1
ATOM 751 O O . VAL A 1 97 ? 2.626 6.353 -23.123 1.00 96.31 97 VAL A O 1
ATOM 754 N N . ALA A 1 98 ? 1.155 7.049 -21.579 1.00 95.62 98 ALA A N 1
ATOM 755 C CA . ALA A 1 98 ? 1.988 8.154 -21.109 1.00 95.62 98 ALA A CA 1
ATOM 756 C C . ALA A 1 98 ? 3.317 7.679 -20.491 1.00 95.62 98 ALA A C 1
ATOM 758 O O . ALA A 1 98 ? 4.374 8.226 -20.815 1.00 95.62 98 ALA A O 1
ATOM 759 N N . GLU A 1 99 ? 3.293 6.664 -19.622 1.00 96.69 99 GLU A N 1
ATOM 760 C CA . GLU A 1 99 ? 4.510 6.087 -19.035 1.00 96.69 99 GLU A CA 1
ATOM 761 C C . GLU A 1 99 ? 5.360 5.367 -20.087 1.00 96.69 99 GLU A C 1
ATOM 763 O O . GLU A 1 99 ? 6.576 5.563 -20.145 1.00 96.69 99 GLU A O 1
ATOM 768 N N . PHE A 1 100 ? 4.734 4.605 -20.984 1.00 96.94 100 PHE A N 1
ATOM 769 C CA . PHE A 1 100 ? 5.431 3.920 -22.068 1.00 96.94 100 PHE A CA 1
ATOM 770 C C . PHE A 1 100 ? 6.108 4.908 -23.029 1.00 96.94 100 PHE A C 1
ATOM 772 O O . PHE A 1 100 ? 7.246 4.689 -23.439 1.00 96.94 100 PHE A O 1
ATOM 779 N N . GLY A 1 101 ? 5.483 6.058 -23.301 1.00 96.69 101 GLY A N 1
ATOM 780 C CA . GLY A 1 101 ? 6.094 7.151 -24.059 1.00 96.69 101 GLY A CA 1
ATOM 781 C C . GLY A 1 101 ? 7.342 7.741 -23.385 1.00 96.69 101 GLY A C 1
ATOM 782 O O . GLY A 1 101 ? 8.315 8.070 -24.068 1.00 96.69 101 GLY A O 1
ATOM 783 N N . LYS A 1 102 ? 7.372 7.827 -22.046 1.00 97.25 102 LYS A N 1
ATOM 784 C CA . LYS A 1 102 ? 8.581 8.240 -21.307 1.00 97.25 102 LYS A CA 1
ATOM 785 C C . LYS A 1 102 ? 9.691 7.200 -21.438 1.00 97.25 102 LYS A C 1
ATOM 787 O O . LYS A 1 102 ? 10.832 7.573 -21.703 1.00 97.25 102 LYS A O 1
ATOM 792 N N . ILE A 1 103 ? 9.355 5.914 -21.303 1.00 96.94 103 ILE A N 1
ATOM 793 C CA . ILE A 1 103 ? 10.304 4.810 -21.508 1.00 96.94 103 ILE A CA 1
ATOM 794 C C . ILE A 1 103 ? 10.872 4.876 -22.928 1.00 96.94 103 ILE A C 1
ATOM 796 O O . ILE A 1 103 ? 12.089 4.812 -23.101 1.00 96.94 103 ILE A O 1
ATOM 800 N N . PHE A 1 104 ? 10.019 5.096 -23.931 1.00 96.50 104 PHE A N 1
ATOM 801 C CA . PHE A 1 104 ? 10.450 5.224 -25.318 1.00 96.50 104 PHE A CA 1
ATOM 802 C C . PHE A 1 104 ? 11.452 6.371 -25.506 1.00 96.50 104 PHE A C 1
ATOM 804 O O . PHE A 1 104 ? 12.521 6.187 -26.091 1.00 96.50 104 PHE A O 1
ATOM 811 N N . ALA A 1 105 ? 11.157 7.548 -24.946 1.00 96.25 105 ALA A N 1
ATOM 812 C CA . ALA A 1 105 ? 12.070 8.687 -24.984 1.00 96.25 105 ALA A CA 1
ATOM 813 C C . ALA A 1 105 ? 13.425 8.372 -24.317 1.00 96.25 105 ALA A C 1
ATOM 815 O O . ALA A 1 105 ? 14.476 8.744 -24.846 1.00 96.25 105 ALA A O 1
ATOM 816 N N . SER A 1 106 ? 13.421 7.651 -23.190 1.00 96.44 106 SER A N 1
ATOM 817 C CA . SER A 1 106 ? 14.643 7.193 -22.517 1.00 96.44 106 SER A CA 1
ATOM 818 C C . SER A 1 106 ? 15.452 6.213 -23.369 1.00 96.44 106 SER A C 1
ATOM 820 O O . SER A 1 106 ? 16.670 6.368 -23.466 1.00 96.44 106 SER A O 1
ATOM 822 N N . VAL A 1 107 ? 14.802 5.248 -24.024 1.00 94.94 107 VAL A N 1
ATOM 823 C CA . VAL A 1 107 ? 15.460 4.300 -24.939 1.00 94.94 107 VAL A CA 1
ATOM 824 C C . VAL A 1 107 ? 16.100 5.046 -26.111 1.00 94.94 107 VAL A C 1
ATOM 826 O O . VAL A 1 107 ? 17.285 4.859 -26.383 1.00 94.94 107 VAL A O 1
ATOM 829 N N . ARG A 1 108 ? 15.387 5.985 -26.741 1.00 94.12 108 ARG A N 1
ATOM 830 C CA . ARG A 1 108 ? 15.950 6.808 -27.827 1.00 94.12 108 ARG A CA 1
ATOM 831 C C . ARG A 1 108 ? 17.171 7.610 -27.384 1.00 94.12 108 ARG A C 1
ATOM 833 O O . ARG A 1 108 ? 18.155 7.693 -28.119 1.00 94.12 108 ARG A O 1
ATOM 840 N N . LEU A 1 109 ? 17.140 8.170 -26.174 1.00 95.19 109 LEU A N 1
ATOM 841 C CA . LEU A 1 109 ? 18.284 8.885 -25.610 1.00 95.19 109 LEU A CA 1
ATOM 842 C C . LEU A 1 109 ? 19.494 7.961 -25.401 1.00 95.19 109 LEU A C 1
ATOM 844 O O . LEU A 1 109 ? 20.625 8.385 -25.640 1.00 95.19 109 LEU A O 1
ATOM 848 N N . LEU A 1 110 ? 19.283 6.711 -24.976 1.00 94.56 110 LEU A N 1
ATOM 849 C CA . LEU A 1 110 ? 20.361 5.722 -24.861 1.00 94.56 110 LEU A CA 1
ATOM 850 C C . LEU A 1 110 ? 20.988 5.414 -26.224 1.00 94.56 110 LEU A C 1
ATOM 852 O O . LEU A 1 110 ? 22.212 5.452 -26.333 1.00 94.56 110 LEU A O 1
ATOM 856 N N . GLY A 1 111 ? 20.174 5.221 -27.265 1.00 93.94 111 GLY A N 1
ATOM 857 C CA . GLY A 1 111 ? 20.664 5.033 -28.634 1.00 93.94 111 GLY A CA 1
ATOM 858 C C . GLY A 1 111 ? 21.502 6.217 -29.132 1.00 93.94 111 GLY A C 1
ATOM 859 O O . GLY A 1 111 ? 22.602 6.034 -29.649 1.00 93.94 111 GLY A O 1
ATOM 860 N N . GLN A 1 112 ? 21.048 7.452 -28.887 1.00 94.56 112 GLN A N 1
ATOM 861 C CA . GLN A 1 112 ? 21.814 8.661 -29.226 1.00 94.56 112 GLN A CA 1
ATOM 862 C C . GLN A 1 112 ? 23.146 8.742 -28.471 1.00 94.56 112 GLN A C 1
ATOM 864 O O . GLN A 1 112 ? 24.171 9.093 -29.055 1.00 94.56 112 GLN A O 1
ATOM 869 N N . ARG A 1 113 ? 23.151 8.416 -27.173 1.00 96.31 113 ARG A N 1
ATOM 870 C CA . ARG A 1 113 ? 24.377 8.400 -26.360 1.00 96.31 113 ARG A CA 1
ATOM 871 C C . ARG A 1 113 ? 25.357 7.330 -26.831 1.00 96.31 113 ARG A C 1
ATOM 873 O O . ARG A 1 113 ? 26.557 7.587 -26.828 1.00 96.31 113 ARG A O 1
ATOM 880 N N . LEU A 1 114 ? 24.860 6.169 -27.253 1.00 95.75 114 LEU A N 1
ATOM 881 C CA . LEU A 1 114 ? 25.676 5.103 -27.826 1.00 95.75 114 LEU A CA 1
ATOM 882 C C . LEU A 1 114 ? 26.308 5.534 -29.156 1.00 95.75 114 LEU A C 1
ATOM 884 O O . LEU A 1 114 ? 27.508 5.353 -29.335 1.00 95.75 114 LEU A O 1
ATOM 888 N N . ALA A 1 115 ? 25.546 6.182 -30.042 1.00 94.19 115 ALA A N 1
ATOM 889 C CA . ALA A 1 115 ? 26.080 6.731 -31.289 1.00 94.19 115 ALA A CA 1
ATOM 890 C C . ALA A 1 115 ? 27.165 7.795 -31.038 1.00 94.19 115 ALA A C 1
ATOM 892 O O . ALA A 1 115 ? 28.237 7.738 -31.630 1.00 94.19 115 ALA A O 1
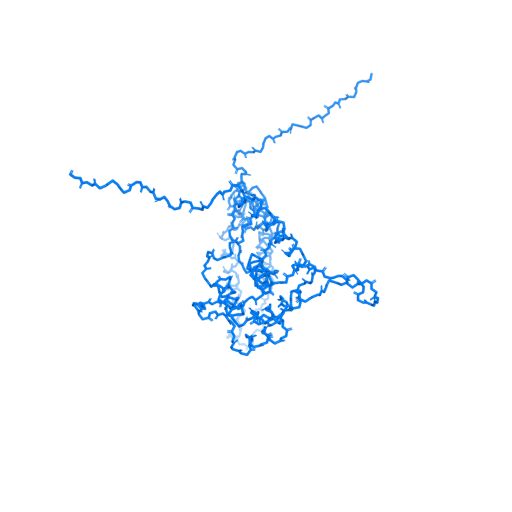ATOM 893 N N . GLN A 1 116 ? 26.939 8.716 -30.094 1.00 96.00 116 GLN A N 1
ATOM 894 C CA . GLN A 1 116 ? 27.944 9.715 -29.706 1.00 96.00 116 GLN A CA 1
ATOM 895 C C . GLN A 1 116 ? 29.202 9.087 -29.094 1.00 96.00 116 GLN A C 1
ATOM 897 O O . GLN A 1 116 ? 30.305 9.601 -29.285 1.00 96.00 116 GLN A O 1
ATOM 902 N N . LEU A 1 117 ? 29.047 8.012 -28.315 1.00 96.00 117 LEU A N 1
ATOM 903 C CA . LEU A 1 117 ? 30.170 7.270 -27.749 1.00 96.00 117 LEU A CA 1
ATOM 904 C C . LEU A 1 117 ? 31.012 6.636 -28.860 1.00 96.00 117 LEU A C 1
ATOM 906 O O . LEU A 1 117 ? 32.228 6.807 -28.851 1.00 96.00 117 LEU A O 1
ATOM 910 N N . ASP A 1 118 ? 30.367 5.957 -29.807 1.00 96.31 118 ASP A N 1
ATOM 911 C CA . ASP A 1 118 ? 31.002 5.335 -30.972 1.00 96.31 118 ASP A CA 1
ATOM 912 C C . ASP A 1 118 ? 31.770 6.363 -31.822 1.00 96.31 118 ASP A C 1
ATOM 914 O O . ASP A 1 118 ? 32.959 6.177 -32.091 1.00 96.31 118 ASP A O 1
ATOM 918 N N . ASP A 1 119 ? 31.146 7.503 -32.141 1.00 95.50 119 ASP A N 1
ATOM 919 C CA . ASP A 1 119 ? 31.768 8.584 -32.917 1.00 95.50 119 ASP A CA 1
ATOM 920 C C . ASP A 1 119 ? 33.015 9.146 -32.220 1.00 95.50 119 ASP A C 1
ATOM 922 O O . ASP A 1 119 ? 34.070 9.319 -32.834 1.00 95.50 119 ASP A O 1
ATOM 926 N N . ARG A 1 120 ? 32.917 9.425 -30.913 1.00 95.94 120 ARG A N 1
ATOM 927 C CA . ARG A 1 120 ? 34.036 9.970 -30.127 1.00 95.94 120 ARG A CA 1
ATOM 928 C C . ARG A 1 120 ? 35.160 8.958 -29.963 1.00 95.94 120 ARG A C 1
ATOM 930 O O . ARG A 1 120 ? 36.327 9.336 -30.020 1.00 95.94 120 ARG A O 1
ATOM 937 N N . LEU A 1 121 ? 34.822 7.690 -29.741 1.00 94.94 121 LEU A N 1
ATOM 938 C CA . LEU A 1 121 ? 35.805 6.627 -29.574 1.00 94.94 121 LEU A CA 1
ATOM 939 C C . LEU A 1 121 ? 36.542 6.346 -30.890 1.00 94.94 121 LEU A C 1
ATOM 941 O O . LEU A 1 121 ? 37.752 6.130 -30.872 1.00 94.94 121 LEU A O 1
ATOM 945 N N . SER A 1 122 ? 35.846 6.429 -32.026 1.00 92.94 122 SER A N 1
ATOM 946 C CA . SER A 1 122 ? 36.413 6.256 -33.371 1.00 92.94 122 SER A CA 1
ATOM 947 C C . SER A 1 122 ? 37.407 7.355 -33.768 1.00 92.94 122 SER A C 1
ATOM 949 O O . SER A 1 122 ? 38.258 7.133 -34.625 1.00 92.94 122 SER A O 1
ATOM 951 N N . GLN A 1 123 ? 37.347 8.531 -33.135 1.00 94.19 123 GLN A N 1
ATOM 952 C CA . GLN A 1 123 ? 38.304 9.625 -33.360 1.00 94.19 123 GLN A CA 1
ATOM 953 C C . GLN A 1 123 ? 39.646 9.422 -32.640 1.00 94.19 123 GLN A C 1
ATOM 955 O O . GLN A 1 123 ? 40.614 10.127 -32.931 1.00 94.19 123 GLN A O 1
ATOM 960 N N . LEU A 1 124 ? 39.725 8.491 -31.685 1.00 92.75 124 LEU A N 1
ATOM 961 C CA . LEU A 1 124 ? 40.959 8.205 -30.958 1.00 92.75 124 LEU A CA 1
ATOM 962 C C . LEU A 1 124 ? 41.875 7.290 -31.779 1.00 92.75 124 LEU A C 1
ATOM 964 O O . LEU A 1 124 ? 41.424 6.343 -32.421 1.00 92.75 124 LEU A O 1
ATOM 968 N N . SER A 1 125 ? 43.182 7.554 -31.718 1.00 90.56 125 SER A N 1
ATOM 969 C CA . SER A 1 125 ? 44.193 6.803 -32.466 1.00 90.56 125 SER A CA 1
ATOM 970 C C . SER A 1 125 ? 45.116 6.008 -31.538 1.00 90.56 125 SER A C 1
ATOM 972 O O . SER A 1 125 ? 45.620 6.571 -30.561 1.00 90.56 125 SER A O 1
ATOM 974 N N . PRO A 1 126 ? 45.419 4.735 -31.855 1.00 88.12 126 PRO A N 1
ATOM 975 C CA . PRO A 1 126 ? 46.408 3.947 -31.123 1.00 88.12 126 PRO A CA 1
ATOM 976 C C . PRO A 1 126 ? 47.860 4.264 -31.526 1.00 88.12 126 PRO A C 1
ATOM 978 O O . PRO A 1 126 ? 48.782 3.667 -30.978 1.00 88.12 126 PRO A O 1
ATOM 981 N N . ALA A 1 127 ? 48.095 5.184 -32.473 1.00 85.62 127 ALA A N 1
ATOM 982 C CA . ALA A 1 127 ? 49.398 5.392 -33.122 1.00 85.62 127 ALA A CA 1
ATOM 983 C C . ALA A 1 127 ? 50.554 5.801 -32.186 1.00 85.62 127 ALA A C 1
ATOM 985 O O . ALA A 1 127 ? 51.714 5.687 -32.570 1.00 85.62 127 ALA A O 1
ATOM 986 N N . LEU A 1 128 ? 50.253 6.278 -30.975 1.00 82.94 128 LEU A N 1
ATOM 987 C CA . LEU A 1 128 ? 51.249 6.665 -29.967 1.00 82.94 128 LEU A CA 1
ATOM 988 C C . LEU A 1 128 ? 51.472 5.584 -28.892 1.00 82.94 128 LEU A C 1
ATOM 990 O O . LEU A 1 128 ? 52.069 5.864 -27.852 1.00 82.94 128 LEU A O 1
ATOM 994 N N . GLY A 1 129 ? 50.976 4.361 -29.105 1.00 80.81 129 GLY A N 1
ATOM 995 C CA . GLY A 1 129 ? 51.167 3.245 -28.183 1.00 80.81 129 GLY A CA 1
ATOM 996 C C . GLY A 1 129 ? 52.647 2.883 -28.005 1.00 80.81 129 GLY A C 1
ATOM 997 O O . GLY A 1 129 ? 53.387 2.725 -28.971 1.00 80.81 129 GLY A O 1
ATOM 998 N N . GLN A 1 130 ? 53.081 2.736 -26.750 1.00 84.88 130 GLN A N 1
ATOM 999 C CA . GLN A 1 130 ? 54.483 2.459 -26.391 1.00 84.88 130 GLN A CA 1
ATOM 1000 C C . GLN A 1 130 ? 54.899 0.996 -26.628 1.00 84.88 130 GLN A C 1
ATOM 1002 O O . GLN A 1 130 ? 56.081 0.668 -26.553 1.00 84.88 130 GLN A O 1
ATOM 1007 N N . SER A 1 131 ? 53.937 0.113 -26.911 1.00 87.12 131 SER A N 1
ATOM 1008 C CA . SER A 1 131 ? 54.168 -1.283 -27.285 1.00 87.12 131 SER A CA 1
ATOM 1009 C C . SER A 1 131 ? 53.061 -1.794 -28.224 1.00 87.12 131 SER A C 1
ATOM 1011 O O . SER A 1 131 ? 51.971 -1.204 -28.272 1.00 87.12 131 SER A O 1
ATOM 1013 N N . PRO A 1 132 ? 53.297 -2.899 -28.959 1.00 82.56 132 PRO A N 1
ATOM 1014 C CA . PRO A 1 132 ? 52.268 -3.548 -29.773 1.00 82.56 132 PRO A CA 1
ATOM 1015 C C . PRO A 1 132 ? 51.046 -3.971 -28.949 1.00 82.56 132 PRO A C 1
ATOM 1017 O O . PRO A 1 132 ? 49.919 -3.742 -29.369 1.00 82.56 132 PRO A O 1
ATOM 1020 N N . GLU A 1 133 ? 51.261 -4.506 -27.746 1.00 86.94 133 GLU A N 1
ATOM 1021 C CA . GLU A 1 133 ? 50.196 -4.927 -26.825 1.00 86.94 133 GLU A CA 1
ATOM 1022 C C . GLU A 1 133 ? 49.296 -3.744 -26.436 1.00 86.94 133 GLU A C 1
ATOM 1024 O O . GLU A 1 133 ? 48.077 -3.818 -26.584 1.00 86.94 133 GLU A O 1
ATOM 1029 N N . ILE A 1 134 ? 49.884 -2.606 -26.049 1.00 84.81 134 ILE A N 1
ATOM 1030 C CA . ILE A 1 134 ? 49.139 -1.386 -25.691 1.00 84.81 134 ILE A CA 1
ATOM 1031 C C . ILE A 1 134 ? 48.370 -0.832 -26.899 1.00 84.81 134 ILE A C 1
ATOM 1033 O O . ILE A 1 134 ? 47.232 -0.380 -26.760 1.00 84.81 134 ILE A O 1
ATOM 1037 N N . SER A 1 135 ? 48.958 -0.909 -28.095 1.00 86.56 135 SER A N 1
ATOM 1038 C CA . SER A 1 135 ? 48.357 -0.393 -29.333 1.00 86.56 135 SER A CA 1
ATOM 1039 C C . SER A 1 135 ? 47.104 -1.169 -29.769 1.00 86.56 135 SER A C 1
ATOM 1041 O O . SER A 1 135 ? 46.319 -0.655 -30.563 1.00 86.56 135 SER A O 1
ATOM 1043 N N . THR A 1 136 ? 46.879 -2.380 -29.240 1.00 90.44 136 THR A N 1
ATOM 1044 C CA . THR A 1 136 ? 45.690 -3.200 -29.548 1.00 90.44 136 THR A CA 1
ATOM 1045 C C . THR A 1 136 ? 44.484 -2.935 -28.642 1.00 90.44 136 THR A C 1
ATOM 1047 O O . THR A 1 136 ? 43.360 -3.255 -29.030 1.00 90.44 136 THR A O 1
ATOM 1050 N N . LEU A 1 137 ? 44.674 -2.308 -27.474 1.00 92.25 137 LEU A N 1
ATOM 1051 C CA . LEU A 1 137 ? 43.603 -2.110 -26.487 1.00 92.25 137 LEU A CA 1
ATOM 1052 C C . LEU A 1 137 ? 42.474 -1.207 -27.005 1.00 92.25 137 LEU A C 1
ATOM 1054 O O . LEU A 1 137 ? 41.297 -1.532 -26.858 1.00 92.25 137 LEU A O 1
ATOM 1058 N N . LEU A 1 138 ? 42.828 -0.081 -27.632 1.00 92.19 138 LEU A N 1
ATOM 1059 C CA . LEU A 1 138 ? 41.849 0.862 -28.174 1.00 92.19 138 LEU A CA 1
ATOM 1060 C C . LEU A 1 138 ? 41.066 0.270 -29.366 1.00 92.19 138 LEU A C 1
ATOM 1062 O O . LEU A 1 138 ? 39.838 0.323 -29.313 1.00 92.19 138 LEU A O 1
ATOM 1066 N N . PRO A 1 139 ? 41.703 -0.359 -30.378 1.00 94.38 139 PRO A N 1
ATOM 1067 C CA . PRO A 1 139 ? 40.986 -1.079 -31.434 1.00 94.38 139 PRO A CA 1
ATOM 1068 C C . PRO A 1 139 ? 40.041 -2.167 -30.915 1.00 94.38 139 PRO A C 1
ATOM 1070 O O . PRO A 1 139 ? 38.931 -2.309 -31.426 1.00 94.38 139 PRO A O 1
ATOM 1073 N N . ALA A 1 140 ? 40.443 -2.917 -29.881 1.00 93.94 140 ALA A N 1
ATOM 1074 C CA . ALA A 1 140 ? 39.584 -3.935 -29.280 1.00 93.94 140 ALA A CA 1
ATOM 1075 C C . ALA A 1 140 ? 38.320 -3.320 -28.651 1.00 93.94 140 ALA A C 1
ATOM 1077 O O . ALA A 1 140 ? 37.221 -3.834 -28.857 1.00 93.94 140 ALA A O 1
ATOM 1078 N N . LEU A 1 141 ? 38.453 -2.198 -27.934 1.00 95.00 141 LEU A N 1
ATOM 1079 C CA . LEU A 1 141 ? 37.311 -1.478 -27.364 1.00 95.00 141 LEU A CA 1
ATOM 1080 C C . LEU A 1 141 ? 36.433 -0.828 -28.449 1.00 95.00 141 LEU A C 1
ATOM 1082 O O . LEU A 1 141 ? 35.210 -0.914 -28.367 1.00 95.00 141 LEU A O 1
ATOM 1086 N N . GLN A 1 142 ? 37.038 -0.225 -29.479 1.00 95.88 142 GLN A N 1
ATOM 1087 C CA . GLN A 1 142 ? 36.328 0.326 -30.643 1.00 95.88 142 GLN A CA 1
ATOM 1088 C C . GLN A 1 142 ? 35.461 -0.743 -31.316 1.00 95.88 142 GLN A C 1
ATOM 1090 O O . GLN A 1 142 ? 34.283 -0.508 -31.571 1.00 95.88 142 GLN A O 1
ATOM 1095 N N . ALA A 1 143 ? 36.004 -1.947 -31.524 1.00 95.50 143 ALA A N 1
ATOM 1096 C CA . ALA A 1 143 ? 35.256 -3.061 -32.096 1.00 95.50 143 ALA A CA 1
ATOM 1097 C C . ALA A 1 143 ? 34.073 -3.501 -31.213 1.00 95.50 143 ALA A C 1
ATOM 1099 O O . ALA A 1 143 ? 32.995 -3.780 -31.735 1.00 95.50 143 ALA A O 1
ATOM 1100 N N . GLN A 1 144 ? 34.243 -3.533 -29.884 1.00 96.31 144 GLN A N 1
ATOM 1101 C CA . GLN A 1 144 ? 33.155 -3.870 -28.956 1.00 96.31 144 GLN A CA 1
ATOM 1102 C C . GLN A 1 144 ? 32.025 -2.833 -28.985 1.00 96.31 144 GLN A C 1
ATOM 1104 O O . GLN A 1 144 ? 30.853 -3.205 -29.041 1.00 96.31 144 GLN A O 1
ATOM 1109 N N . VAL A 1 145 ? 32.357 -1.538 -28.979 1.00 95.69 145 VAL A N 1
ATOM 1110 C CA . VAL A 1 145 ? 31.358 -0.457 -29.023 1.00 95.69 145 VAL A CA 1
ATOM 1111 C C . VAL A 1 145 ? 30.637 -0.421 -30.372 1.00 95.69 145 VAL A C 1
ATOM 1113 O O . VAL A 1 145 ? 29.409 -0.328 -30.393 1.00 95.69 145 VAL A O 1
ATOM 1116 N N . ALA A 1 146 ? 31.358 -0.594 -31.482 1.00 94.88 146 ALA A N 1
ATOM 1117 C CA . ALA A 1 146 ? 30.762 -0.683 -32.813 1.00 94.88 146 ALA A CA 1
ATOM 1118 C C . ALA A 1 146 ? 29.807 -1.885 -32.935 1.00 94.88 146 ALA A C 1
ATOM 1120 O O . ALA A 1 146 ? 28.714 -1.763 -33.491 1.00 94.88 146 ALA A O 1
ATOM 1121 N N . ALA A 1 147 ? 30.175 -3.041 -32.368 1.00 95.50 147 ALA A N 1
ATOM 1122 C CA . ALA A 1 147 ? 29.304 -4.215 -32.325 1.00 95.50 147 ALA A CA 1
ATOM 1123 C C . ALA A 1 147 ? 28.042 -3.973 -31.478 1.00 95.50 147 ALA A C 1
ATOM 1125 O O . ALA A 1 147 ? 26.945 -4.372 -31.877 1.00 95.50 147 ALA A O 1
ATOM 1126 N N . LEU A 1 148 ? 28.176 -3.285 -30.339 1.00 94.62 148 LEU A N 1
ATOM 1127 C CA . LEU A 1 148 ? 27.044 -2.910 -29.490 1.00 94.62 148 LEU A CA 1
ATOM 1128 C C . LEU A 1 148 ? 26.085 -1.955 -30.215 1.00 94.62 148 LEU A C 1
ATOM 1130 O O . LEU A 1 148 ? 24.876 -2.168 -30.173 1.00 94.62 148 LEU A O 1
ATOM 1134 N N . LYS A 1 149 ? 26.609 -0.940 -30.913 1.00 94.50 149 LYS A N 1
ATOM 1135 C CA . LYS A 1 149 ? 25.816 -0.012 -31.735 1.00 94.50 149 LYS A CA 1
ATOM 1136 C C . LYS A 1 149 ? 25.079 -0.737 -32.854 1.00 94.50 149 LYS A C 1
ATOM 1138 O O . LYS A 1 149 ? 23.876 -0.555 -32.996 1.00 94.50 149 LYS A O 1
ATOM 1143 N N . LYS A 1 150 ? 25.769 -1.609 -33.589 1.00 94.06 150 LYS A N 1
ATOM 1144 C CA . LYS A 1 150 ? 25.142 -2.428 -34.631 1.00 94.06 150 LYS A CA 1
ATOM 1145 C C . LYS A 1 150 ? 23.998 -3.275 -34.066 1.00 94.06 150 LYS A C 1
ATOM 1147 O O . LYS A 1 150 ? 22.901 -3.257 -34.609 1.00 94.06 150 LYS A O 1
ATOM 1152 N N . THR A 1 151 ? 24.237 -3.961 -32.947 1.00 93.88 151 THR A N 1
ATOM 1153 C CA . THR A 1 151 ? 23.197 -4.751 -32.267 1.00 93.88 151 THR A CA 1
ATOM 1154 C C . THR A 1 151 ? 22.014 -3.867 -31.872 1.00 93.88 151 THR A C 1
ATOM 1156 O O . THR A 1 151 ? 20.871 -4.255 -32.066 1.00 93.88 151 THR A O 1
ATOM 1159 N N . TRP A 1 152 ? 22.269 -2.665 -31.347 1.00 92.38 152 TRP A N 1
ATOM 1160 C CA . TRP A 1 152 ? 21.221 -1.711 -30.985 1.00 92.38 152 TRP A CA 1
ATOM 1161 C C . TRP A 1 152 ? 20.360 -1.295 -32.188 1.00 92.38 152 TRP A C 1
ATOM 1163 O O . TRP A 1 152 ? 19.137 -1.252 -32.077 1.00 92.38 152 TRP A O 1
ATOM 1173 N N . GLU A 1 153 ? 20.985 -1.006 -33.331 1.00 89.56 153 GLU A N 1
ATOM 1174 C CA . GLU A 1 153 ? 20.301 -0.637 -34.579 1.00 89.56 153 GLU A CA 1
ATOM 1175 C C . GLU A 1 153 ? 19.470 -1.803 -35.150 1.00 89.56 153 GLU A C 1
ATOM 1177 O O . GLU A 1 153 ? 18.356 -1.589 -35.626 1.00 89.56 153 GLU A O 1
ATOM 1182 N N . GLU A 1 154 ? 19.966 -3.041 -35.045 1.00 92.44 154 GLU A N 1
ATOM 1183 C CA . GLU A 1 154 ? 19.273 -4.256 -35.504 1.00 92.44 154 GLU A CA 1
ATOM 1184 C C . GLU A 1 154 ? 18.013 -4.596 -34.691 1.00 92.44 154 GLU A C 1
ATOM 1186 O O . GLU A 1 154 ? 17.101 -5.221 -35.225 1.00 92.44 154 GLU A O 1
ATOM 1191 N N . GLN A 1 155 ? 17.930 -4.183 -33.422 1.00 89.31 155 GLN A N 1
ATOM 1192 C CA . GLN A 1 155 ? 16.772 -4.468 -32.559 1.00 89.31 155 GLN A CA 1
ATOM 1193 C C . GLN A 1 155 ? 15.514 -3.662 -32.921 1.00 89.31 155 GLN A C 1
ATOM 1195 O O . GLN A 1 155 ? 14.449 -3.950 -32.383 1.00 89.31 155 GLN A O 1
ATOM 1200 N N . GLN A 1 156 ? 15.617 -2.654 -33.799 1.00 85.00 156 GLN A N 1
ATOM 1201 C CA . GLN A 1 156 ? 14.475 -1.875 -34.310 1.00 85.00 156 GLN A CA 1
ATOM 1202 C C . GLN A 1 156 ? 13.508 -1.378 -33.215 1.00 85.00 156 GLN A C 1
ATOM 1204 O O . GLN A 1 156 ? 12.289 -1.394 -33.382 1.00 85.00 156 GLN A O 1
ATOM 1209 N N . PHE A 1 157 ? 14.048 -0.907 -32.082 1.00 88.25 157 PHE A N 1
ATOM 1210 C CA . PHE A 1 157 ? 13.231 -0.472 -30.943 1.00 88.25 157 PHE A CA 1
ATOM 1211 C C . PHE A 1 157 ? 12.179 0.572 -31.340 1.00 88.25 157 PHE A C 1
ATOM 1213 O O . PHE A 1 157 ? 11.042 0.483 -30.893 1.00 88.25 157 PHE A O 1
ATOM 1220 N N . ASP A 1 158 ? 12.521 1.526 -32.208 1.00 90.81 158 ASP A N 1
ATOM 1221 C CA . ASP A 1 158 ? 11.584 2.567 -32.640 1.00 90.81 158 ASP A CA 1
ATOM 1222 C C . ASP A 1 158 ? 10.293 1.986 -33.243 1.00 90.81 158 ASP A C 1
ATOM 1224 O O . ASP A 1 158 ? 9.206 2.454 -32.902 1.00 90.81 158 ASP A O 1
ATOM 1228 N N . ASP A 1 159 ? 10.385 0.945 -34.072 1.00 91.69 159 ASP A N 1
ATOM 1229 C CA . ASP A 1 159 ? 9.218 0.320 -34.700 1.00 91.69 159 ASP A CA 1
ATOM 1230 C C . ASP A 1 159 ? 8.365 -0.424 -33.665 1.00 91.69 159 ASP A C 1
ATOM 1232 O O . ASP A 1 159 ? 7.157 -0.195 -33.591 1.00 91.69 159 ASP A O 1
ATOM 1236 N N . ALA A 1 160 ? 8.993 -1.218 -32.792 1.00 92.88 160 ALA A N 1
ATOM 1237 C CA . ALA A 1 160 ? 8.298 -1.957 -31.735 1.00 92.88 160 ALA A CA 1
ATOM 1238 C C . ALA A 1 160 ? 7.585 -1.025 -30.734 1.00 92.88 160 ALA A C 1
ATOM 1240 O O . ALA A 1 160 ? 6.443 -1.265 -30.336 1.00 92.88 160 ALA A O 1
ATOM 1241 N N . PHE A 1 161 ? 8.233 0.076 -30.339 1.00 95.12 161 PHE A N 1
ATOM 1242 C CA . PHE A 1 161 ? 7.626 1.076 -29.459 1.00 95.12 161 PHE A CA 1
ATOM 1243 C C . PHE A 1 161 ? 6.458 1.798 -30.143 1.00 95.12 161 PHE A C 1
ATOM 1245 O O . PHE A 1 161 ? 5.415 2.002 -29.518 1.00 95.12 161 PHE A O 1
ATOM 1252 N N . ASN A 1 162 ? 6.603 2.168 -31.419 1.00 94.56 162 ASN A N 1
ATOM 1253 C CA . ASN A 1 162 ? 5.527 2.801 -32.179 1.00 94.56 162 ASN A CA 1
ATOM 1254 C C . ASN A 1 162 ? 4.339 1.855 -32.394 1.00 94.56 162 ASN A C 1
ATOM 1256 O O . ASN A 1 162 ? 3.198 2.304 -32.321 1.00 94.56 162 ASN A O 1
ATOM 1260 N N . GLU A 1 163 ? 4.571 0.564 -32.631 1.00 95.31 163 GLU A N 1
ATOM 1261 C CA . GLU A 1 163 ? 3.503 -0.432 -32.756 1.00 95.31 163 GLU A CA 1
ATOM 1262 C C . GLU A 1 163 ? 2.650 -0.493 -31.482 1.00 95.31 163 GLU A C 1
ATOM 1264 O O . GLU A 1 163 ? 1.423 -0.383 -31.551 1.00 95.31 163 GLU A O 1
ATOM 1269 N N . ILE A 1 164 ? 3.289 -0.561 -30.310 1.00 95.19 164 ILE A N 1
ATOM 1270 C CA . ILE A 1 164 ? 2.594 -0.571 -29.015 1.00 95.19 164 ILE A CA 1
ATOM 1271 C C . ILE A 1 164 ? 1.852 0.751 -28.775 1.00 95.19 164 ILE A C 1
ATOM 1273 O O . ILE A 1 164 ? 0.688 0.732 -28.382 1.00 95.19 164 ILE A O 1
ATOM 1277 N N . LEU A 1 165 ? 2.480 1.904 -29.042 1.00 93.75 165 LEU A N 1
ATOM 1278 C CA . LEU A 1 165 ? 1.852 3.220 -28.841 1.00 93.75 165 LEU A CA 1
ATOM 1279 C C . LEU A 1 165 ? 0.646 3.461 -29.759 1.00 93.75 165 LEU A C 1
ATOM 1281 O O . LEU A 1 165 ? -0.282 4.170 -29.371 1.00 93.75 165 LEU A O 1
ATOM 1285 N N . ASN A 1 166 ? 0.646 2.877 -30.959 1.00 93.06 166 ASN A N 1
ATOM 1286 C CA . ASN A 1 166 ? -0.454 2.997 -31.917 1.00 93.06 166 ASN A CA 1
ATOM 1287 C C . ASN A 1 166 ? -1.536 1.919 -31.740 1.00 93.06 166 ASN A C 1
ATOM 1289 O O . ASN A 1 166 ? -2.605 2.020 -32.343 1.00 93.06 166 ASN A O 1
ATOM 1293 N N . THR A 1 167 ? -1.296 0.909 -30.902 1.00 94.69 167 THR A N 1
ATOM 1294 C CA . THR A 1 167 ? -2.251 -0.168 -30.634 1.00 94.69 167 THR A CA 1
ATOM 1295 C C . THR A 1 167 ? -3.008 0.112 -29.337 1.00 94.69 167 THR A C 1
ATOM 1297 O O . THR A 1 167 ? -2.476 -0.021 -28.233 1.00 94.69 167 THR A O 1
ATOM 1300 N N . ARG A 1 168 ? -4.288 0.49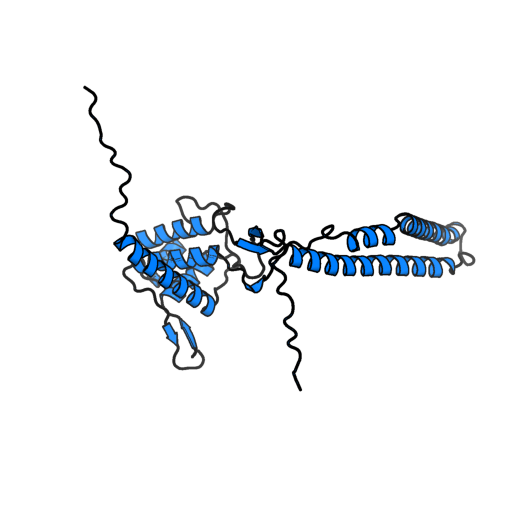7 -29.451 1.00 89.25 168 ARG A N 1
ATOM 1301 C CA . ARG A 1 168 ? -5.145 0.769 -28.282 1.00 89.25 168 ARG A CA 1
ATOM 1302 C C . ARG A 1 168 ? -5.177 -0.452 -27.357 1.00 89.25 168 ARG A C 1
ATOM 1304 O O . ARG A 1 168 ? -5.517 -1.547 -27.788 1.00 89.25 168 ARG A O 1
ATOM 1311 N N . GLY A 1 169 ? -4.864 -0.238 -26.080 1.00 88.50 169 GLY A N 1
ATOM 1312 C CA . GLY A 1 169 ? -4.896 -1.286 -25.056 1.00 88.50 169 GLY A CA 1
ATOM 1313 C C . GLY A 1 169 ? -3.684 -2.224 -25.036 1.00 88.50 169 GLY A C 1
ATOM 1314 O O . GLY A 1 169 ? -3.658 -3.121 -24.202 1.00 88.50 169 GLY A O 1
ATOM 1315 N N . ALA A 1 170 ? -2.666 -2.017 -25.882 1.00 93.75 170 ALA A N 1
ATOM 1316 C CA . ALA A 1 170 ? -1.436 -2.819 -25.849 1.00 93.75 170 ALA A CA 1
ATOM 1317 C C . ALA A 1 170 ? -0.596 -2.600 -24.578 1.00 93.75 170 ALA A C 1
ATOM 1319 O O . ALA A 1 170 ? 0.233 -3.436 -24.223 1.00 93.75 170 ALA A O 1
ATOM 1320 N N . VAL A 1 171 ? -0.814 -1.483 -23.880 1.00 94.94 171 VAL A N 1
ATOM 1321 C CA . VAL A 1 171 ? -0.169 -1.162 -22.609 1.00 94.94 171 VAL A CA 1
ATOM 1322 C C . VAL A 1 171 ? -1.175 -0.523 -21.654 1.00 94.94 171 VAL A C 1
ATOM 1324 O O . VAL A 1 171 ? -1.999 0.298 -22.059 1.00 94.94 171 VAL A O 1
ATOM 1327 N N . ALA A 1 172 ? -1.096 -0.891 -20.377 1.00 94.00 172 ALA A N 1
ATOM 1328 C CA . ALA A 1 172 ? -1.887 -0.304 -19.305 1.00 94.00 172 ALA A CA 1
ATOM 1329 C C . ALA A 1 172 ? -1.052 -0.208 -18.023 1.00 94.00 172 ALA A C 1
ATOM 1331 O O . ALA A 1 172 ? -0.316 -1.131 -17.674 1.00 94.00 172 ALA A O 1
ATOM 1332 N N . GLU A 1 173 ? -1.187 0.903 -17.303 1.00 93.69 173 GLU A N 1
ATOM 1333 C CA . GLU A 1 173 ? -0.643 1.063 -15.954 1.00 93.69 173 GLU A CA 1
ATOM 1334 C C . GLU A 1 173 ? -1.743 0.719 -14.949 1.00 93.69 173 GLU A C 1
ATOM 1336 O O . GLU A 1 173 ? -2.641 1.519 -14.688 1.00 93.69 173 GLU A O 1
ATOM 1341 N N . LEU A 1 174 ? -1.712 -0.508 -14.421 1.00 88.69 174 LEU A N 1
ATOM 1342 C CA . LEU A 1 174 ? -2.706 -1.005 -13.468 1.00 88.69 174 LEU A CA 1
ATOM 1343 C C . LEU A 1 174 ? -2.461 -0.414 -12.078 1.00 88.69 174 LEU A C 1
ATOM 1345 O O . LEU A 1 174 ? -1.867 -1.041 -11.202 1.00 88.69 174 LEU A O 1
ATOM 1349 N N . SER A 1 175 ? -2.938 0.811 -11.872 1.00 89.00 175 SER A N 1
ATOM 1350 C CA . SER A 1 175 ? -2.968 1.443 -10.560 1.00 89.00 175 SER A CA 1
ATOM 1351 C C . SER A 1 175 ? -4.344 2.012 -10.224 1.00 89.00 175 SER A C 1
ATOM 1353 O O . SER A 1 175 ? -5.114 2.343 -11.128 1.00 89.00 175 SER A O 1
ATOM 1355 N N . PRO A 1 176 ? -4.671 2.158 -8.924 1.00 91.31 176 PRO A N 1
ATOM 1356 C CA . PRO A 1 176 ? -5.930 2.757 -8.505 1.00 91.31 176 PRO A CA 1
ATOM 1357 C C . PRO A 1 176 ? -6.186 4.109 -9.174 1.00 91.31 176 PRO A C 1
ATOM 1359 O O . PRO A 1 176 ? -5.292 4.964 -9.237 1.00 91.31 176 PRO A O 1
ATOM 1362 N N . ASP A 1 177 ? -7.435 4.358 -9.572 1.00 90.75 177 ASP A N 1
ATOM 1363 C CA . ASP A 1 177 ? -7.872 5.647 -10.120 1.00 90.75 177 ASP A CA 1
ATOM 1364 C C . ASP A 1 177 ? -7.469 6.789 -9.181 1.00 90.75 177 ASP A C 1
ATOM 1366 O O . ASP A 1 177 ? -6.982 7.835 -9.615 1.00 90.75 177 ASP A O 1
ATOM 1370 N N . ASN A 1 178 ? -7.628 6.560 -7.873 1.00 88.00 178 ASN A N 1
ATOM 1371 C CA . ASN A 1 178 ? -7.283 7.512 -6.833 1.00 88.00 178 ASN A CA 1
ATOM 1372 C C . ASN A 1 178 ? -6.652 6.831 -5.609 1.00 88.00 178 ASN A C 1
ATOM 1374 O O . ASN A 1 178 ? -7.342 6.458 -4.660 1.00 88.00 178 ASN A O 1
ATOM 1378 N N . LYS A 1 179 ? -5.315 6.787 -5.578 1.00 83.69 179 LYS A N 1
ATOM 1379 C CA . LYS A 1 179 ? -4.525 6.273 -4.441 1.00 83.69 179 LYS A CA 1
ATOM 1380 C C . LYS A 1 179 ? -4.789 7.010 -3.117 1.00 83.69 179 LYS A C 1
ATOM 1382 O O . LYS A 1 179 ? -4.490 6.480 -2.055 1.00 83.69 179 LYS A O 1
ATOM 1387 N N . ARG A 1 180 ? -5.355 8.227 -3.142 1.00 82.62 180 ARG A N 1
ATOM 1388 C CA . ARG A 1 180 ? -5.695 8.982 -1.918 1.00 82.62 180 ARG A CA 1
ATOM 1389 C C . ARG A 1 180 ? -6.957 8.465 -1.230 1.00 82.62 180 ARG A C 1
ATOM 1391 O O . ARG A 1 180 ? -7.159 8.812 -0.074 1.00 82.62 180 ARG A O 1
ATOM 1398 N N . LYS A 1 181 ? -7.788 7.697 -1.942 1.00 83.25 181 LYS A N 1
ATOM 1399 C CA . LYS A 1 181 ? -9.008 7.069 -1.415 1.00 83.25 181 LYS A CA 1
ATOM 1400 C C . LYS A 1 181 ? -8.775 5.652 -0.889 1.00 83.25 181 LYS A C 1
ATOM 1402 O O . LYS A 1 181 ? -9.728 5.042 -0.426 1.00 83.25 181 LYS A O 1
ATOM 1407 N N . LEU A 1 182 ? -7.549 5.130 -0.977 1.00 86.38 182 LEU A N 1
ATOM 1408 C CA . LEU A 1 182 ? -7.212 3.863 -0.339 1.00 86.38 182 LEU A CA 1
ATOM 1409 C C . LEU A 1 182 ? -7.322 4.039 1.174 1.00 86.38 182 LEU A C 1
ATOM 1411 O O . LEU A 1 182 ? -6.688 4.928 1.750 1.00 86.38 182 LEU A O 1
ATOM 1415 N N . VAL A 1 183 ? -8.158 3.206 1.778 1.00 85.06 183 VAL A N 1
ATOM 1416 C CA . VAL A 1 183 ? -8.339 3.114 3.223 1.00 85.06 183 VAL A CA 1
ATOM 1417 C C . VAL A 1 183 ? -7.634 1.854 3.691 1.00 85.06 183 VAL A C 1
ATOM 1419 O O . VAL A 1 183 ? -7.531 0.891 2.942 1.00 85.06 183 VAL A O 1
ATOM 1422 N N . ASP A 1 184 ? -7.092 1.894 4.901 1.00 89.69 184 ASP A N 1
ATOM 1423 C CA . ASP A 1 184 ? -6.506 0.725 5.540 1.00 89.69 184 ASP A CA 1
ATOM 1424 C C . ASP A 1 184 ? -7.634 -0.036 6.245 1.00 89.69 184 ASP A C 1
ATOM 1426 O O . ASP A 1 184 ? -8.089 0.370 7.314 1.00 89.69 184 ASP A O 1
ATOM 1430 N N . THR A 1 185 ? -8.136 -1.097 5.615 1.00 89.50 185 THR A N 1
ATOM 1431 C CA . THR A 1 185 ? -9.244 -1.889 6.170 1.00 89.50 185 THR A CA 1
ATOM 1432 C C . THR A 1 185 ? -8.836 -2.589 7.467 1.00 89.50 185 THR A C 1
ATOM 1434 O O . THR A 1 185 ? -9.649 -2.650 8.385 1.00 89.50 185 THR A O 1
ATOM 1437 N N . ARG A 1 186 ? -7.570 -3.015 7.620 1.00 91.50 186 ARG A N 1
ATOM 1438 C CA . ARG A 1 186 ? -7.079 -3.599 8.885 1.00 91.50 186 ARG A CA 1
ATOM 1439 C C . ARG A 1 186 ? -7.155 -2.579 10.014 1.00 91.50 186 ARG A C 1
ATOM 1441 O O . ARG A 1 186 ? -7.662 -2.892 11.084 1.00 91.50 186 ARG A O 1
ATOM 1448 N N . ARG A 1 187 ? -6.773 -1.324 9.747 1.00 93.56 187 ARG A N 1
ATOM 1449 C CA . ARG A 1 187 ? -6.959 -0.217 10.701 1.00 93.56 187 ARG A CA 1
ATOM 1450 C C . ARG A 1 187 ? -8.420 -0.046 11.103 1.00 93.56 187 ARG A C 1
ATOM 1452 O O . ARG A 1 187 ? -8.694 0.110 12.288 1.00 93.56 187 ARG A O 1
ATOM 1459 N N . MET A 1 188 ? -9.344 -0.060 10.142 1.00 92.25 188 MET A N 1
ATOM 1460 C CA . MET A 1 188 ? -10.771 0.073 10.449 1.00 92.25 188 MET A CA 1
ATOM 1461 C C . MET A 1 188 ? -11.261 -1.056 11.359 1.00 92.25 188 MET A C 1
ATOM 1463 O O . MET A 1 188 ? -11.937 -0.772 12.343 1.00 92.25 188 MET A O 1
ATOM 1467 N N . LEU A 1 189 ? -10.876 -2.302 11.067 1.00 92.88 189 LEU A N 1
ATOM 1468 C CA . LEU A 1 189 ? -11.241 -3.465 11.875 1.00 92.88 189 LEU A CA 1
ATOM 1469 C C . LEU A 1 189 ? -10.637 -3.394 13.285 1.00 92.88 189 LEU A C 1
ATOM 1471 O O . LEU A 1 189 ? -11.359 -3.555 14.260 1.00 92.88 189 LEU A O 1
ATOM 1475 N N . VAL A 1 190 ? -9.355 -3.034 13.411 1.00 95.56 190 VAL A N 1
ATOM 1476 C CA . VAL A 1 190 ? -8.690 -2.804 14.708 1.00 95.56 190 VAL A CA 1
ATOM 1477 C C . VAL A 1 190 ? -9.439 -1.751 15.535 1.00 95.56 190 VAL A C 1
ATOM 1479 O O . VAL A 1 190 ? -9.709 -1.958 16.721 1.00 95.56 190 VAL A O 1
ATOM 1482 N N . VAL A 1 191 ? -9.815 -0.626 14.914 1.00 96.00 191 VAL A N 1
ATOM 1483 C CA . VAL A 1 191 ? -10.589 0.439 15.572 1.00 96.00 191 VAL A CA 1
ATOM 1484 C C . VAL A 1 191 ? -11.976 -0.062 15.989 1.00 96.00 191 VAL A C 1
ATOM 1486 O O . VAL A 1 191 ? -12.419 0.238 17.099 1.00 96.00 191 VAL A O 1
ATOM 1489 N N . GLU A 1 192 ? -12.655 -0.826 15.133 1.00 95.00 192 GLU A N 1
ATOM 1490 C CA . GLU A 1 192 ? -13.963 -1.428 15.409 1.00 95.00 192 GLU A CA 1
ATOM 1491 C C . GLU A 1 192 ? -13.893 -2.413 16.586 1.00 95.00 192 GLU A C 1
ATOM 1493 O O . GLU A 1 192 ? -14.684 -2.280 17.522 1.00 95.00 192 GLU A O 1
ATOM 1498 N N . SER A 1 193 ? -12.902 -3.310 16.625 1.00 96.69 193 SER A N 1
ATOM 1499 C CA . SER A 1 193 ? -12.667 -4.225 17.752 1.00 96.69 193 SER A CA 1
ATOM 1500 C C . SER A 1 193 ? -12.439 -3.471 19.063 1.00 96.69 193 SER A C 1
ATOM 1502 O O . SER A 1 193 ? -13.035 -3.809 20.086 1.00 96.69 193 SER A O 1
ATOM 1504 N N . CYS A 1 194 ? -11.652 -2.389 19.038 1.00 97.56 194 CYS A N 1
ATOM 1505 C CA . CYS A 1 194 ? -11.464 -1.535 20.214 1.00 97.56 194 CYS A CA 1
ATOM 1506 C C . CYS A 1 194 ? -12.779 -0.882 20.668 1.00 97.56 194 CYS A C 1
ATOM 1508 O O . CYS A 1 194 ? -13.036 -0.780 21.867 1.00 97.56 194 CYS A O 1
ATOM 1510 N N . CYS A 1 195 ? -13.619 -0.433 19.731 1.00 95.81 195 CYS A N 1
ATOM 1511 C CA . CYS A 1 195 ? -14.914 0.166 20.052 1.00 95.81 195 CYS A CA 1
ATOM 1512 C C . CYS A 1 195 ? -15.881 -0.852 20.669 1.00 95.81 195 CYS A C 1
ATOM 1514 O O . CYS A 1 195 ? -16.573 -0.508 21.629 1.00 95.81 195 CYS A O 1
ATOM 1516 N N . TYR A 1 196 ? -15.911 -2.087 20.165 1.00 95.62 196 TYR A N 1
ATOM 1517 C CA . TYR A 1 196 ? -16.711 -3.168 20.744 1.00 95.62 196 TYR A CA 1
ATOM 1518 C C . TYR A 1 196 ? -16.254 -3.525 22.160 1.00 95.62 196 TYR A C 1
ATOM 1520 O O . TYR A 1 196 ? -17.068 -3.473 23.080 1.00 95.62 196 TYR A O 1
ATOM 1528 N N . ALA A 1 197 ? -14.952 -3.737 22.374 1.00 95.56 197 ALA A N 1
ATOM 1529 C CA . ALA A 1 197 ? -14.402 -3.978 23.710 1.00 95.56 197 ALA A CA 1
ATOM 1530 C C . ALA A 1 197 ? -14.719 -2.824 24.686 1.00 95.56 197 ALA A C 1
ATOM 1532 O O . ALA A 1 197 ? -15.008 -3.030 25.867 1.00 95.56 197 ALA A O 1
ATOM 1533 N N . TRP A 1 198 ? -14.723 -1.582 24.192 1.00 95.88 198 TRP A N 1
ATOM 1534 C CA . TRP A 1 198 ? -15.101 -0.411 24.985 1.00 95.88 198 TRP A CA 1
ATOM 1535 C C . TRP A 1 198 ? -16.577 -0.422 25.404 1.00 95.88 198 TRP A C 1
ATOM 1537 O O . TRP A 1 198 ? -16.895 -0.081 26.547 1.00 95.88 198 TRP A O 1
ATOM 1547 N N . LEU A 1 199 ? -17.475 -0.823 24.498 1.00 93.38 199 LEU A N 1
ATOM 1548 C CA . LEU A 1 199 ? -18.903 -0.976 24.784 1.00 93.38 199 LEU A CA 1
ATOM 1549 C C . LEU A 1 199 ? -19.157 -2.099 25.795 1.00 93.38 199 LEU A C 1
ATOM 1551 O O . LEU A 1 199 ? -19.924 -1.895 26.735 1.00 93.38 199 LEU A O 1
ATOM 1555 N N . GLU A 1 200 ? -18.486 -3.241 25.651 1.00 92.56 200 GLU A N 1
ATOM 1556 C CA . GLU A 1 200 ? -18.602 -4.384 26.569 1.00 92.56 200 GLU A CA 1
ATOM 1557 C C . GLU A 1 200 ? -18.092 -4.069 27.977 1.00 92.56 200 GLU A C 1
ATOM 1559 O O . GLU A 1 200 ? -18.659 -4.524 28.969 1.00 92.56 200 GLU A O 1
ATOM 1564 N N . ALA A 1 201 ? -17.097 -3.187 28.093 1.00 90.12 201 ALA A N 1
ATOM 1565 C CA . ALA A 1 201 ? -16.674 -2.625 29.374 1.00 90.12 201 ALA A CA 1
ATOM 1566 C C . ALA A 1 201 ? -17.692 -1.629 29.982 1.00 90.12 201 ALA A C 1
ATOM 1568 O O . ALA A 1 201 ? -17.393 -0.965 30.979 1.00 90.12 201 ALA A O 1
ATOM 1569 N N . GLY A 1 202 ? -18.878 -1.474 29.382 1.00 89.19 202 GLY A N 1
ATOM 1570 C CA . GLY A 1 202 ? -19.950 -0.589 29.838 1.00 89.19 202 GLY A CA 1
ATOM 1571 C C . GLY A 1 202 ? -19.703 0.893 29.548 1.00 89.19 202 GLY A C 1
ATOM 1572 O O . GLY A 1 202 ? -20.320 1.759 30.176 1.00 89.19 202 GLY A O 1
ATOM 1573 N N . LYS A 1 203 ? -18.786 1.221 28.629 1.00 90.62 203 LYS A N 1
ATOM 1574 C CA . LYS A 1 203 ? -18.363 2.602 28.358 1.00 90.62 203 LYS A CA 1
ATOM 1575 C C . LYS A 1 203 ? -18.981 3.122 27.068 1.00 90.62 203 LYS A C 1
ATOM 1577 O O . LYS A 1 203 ? -19.243 2.393 26.121 1.00 90.62 203 LYS A O 1
ATOM 1582 N N . LYS A 1 204 ? -19.211 4.435 27.010 1.00 90.75 204 LYS A N 1
ATOM 1583 C CA . LYS A 1 204 ? -19.770 5.085 25.817 1.00 90.75 204 LYS A CA 1
ATOM 1584 C C . LYS A 1 204 ? -18.673 5.365 24.793 1.00 90.75 204 LYS A C 1
ATOM 1586 O O . LYS A 1 204 ? -17.633 5.928 25.137 1.00 90.75 204 LYS A O 1
ATOM 1591 N N . VAL A 1 205 ? -18.945 5.041 23.531 1.00 89.31 205 VAL A N 1
ATOM 1592 C CA . VAL A 1 205 ? -18.071 5.369 22.396 1.00 89.31 205 VAL A CA 1
ATOM 1593 C C . VAL A 1 205 ? -18.179 6.859 22.075 1.00 89.31 205 VAL A C 1
ATOM 1595 O O . VAL A 1 205 ? -19.245 7.374 21.722 1.00 89.31 205 VAL A O 1
ATOM 1598 N N . GLY A 1 206 ? -17.063 7.573 22.203 1.00 83.50 206 GLY A N 1
ATOM 1599 C CA . GLY A 1 206 ? -17.007 9.011 21.982 1.00 83.50 206 GLY A CA 1
ATOM 1600 C C . GLY A 1 206 ? -15.585 9.533 21.827 1.00 83.50 206 GLY A C 1
ATOM 1601 O O . GLY A 1 206 ? -14.620 8.892 22.234 1.00 83.50 206 GLY A O 1
ATOM 1602 N N . VAL A 1 207 ? -15.485 10.724 21.237 1.00 84.00 207 VAL A N 1
ATOM 1603 C CA . VAL A 1 207 ? -14.233 11.457 21.035 1.00 84.00 207 VAL A CA 1
ATOM 1604 C C . VAL A 1 207 ? -14.327 12.782 21.777 1.00 84.00 207 VAL A C 1
ATOM 1606 O O . VAL A 1 207 ? -15.295 13.526 21.604 1.00 84.00 207 VAL A O 1
ATOM 1609 N N . THR A 1 208 ? -13.306 13.098 22.564 1.00 82.69 208 THR A N 1
ATOM 1610 C CA . THR A 1 208 ? -13.162 14.390 23.233 1.00 82.69 208 THR A CA 1
ATOM 1611 C C . THR A 1 208 ? -12.345 15.326 22.347 1.00 82.69 208 THR A C 1
ATOM 1613 O O . THR A 1 208 ? -11.404 14.920 21.672 1.00 82.69 208 THR A O 1
ATOM 1616 N N . THR A 1 209 ? -12.698 16.607 22.322 1.00 79.19 209 THR A N 1
ATOM 1617 C CA . THR A 1 209 ? -11.901 17.641 21.649 1.00 79.19 209 THR A CA 1
ATOM 1618 C C . THR A 1 209 ? -11.350 18.588 22.698 1.00 79.19 209 THR A C 1
ATOM 1620 O O . THR A 1 209 ? -12.119 19.100 23.509 1.00 79.19 209 THR A O 1
ATOM 1623 N N . ILE A 1 210 ? -10.041 18.838 22.680 1.00 72.88 210 ILE A N 1
ATOM 1624 C CA . ILE A 1 210 ? -9.432 19.850 23.546 1.00 72.88 210 ILE A CA 1
ATOM 1625 C C . ILE A 1 210 ? -9.923 21.223 23.082 1.00 72.88 210 ILE A C 1
ATOM 1627 O O . ILE A 1 210 ? -9.741 21.601 21.925 1.00 72.88 210 ILE A O 1
ATOM 1631 N N . THR A 1 211 ? -10.577 21.967 23.969 1.00 68.50 211 THR A N 1
ATOM 1632 C CA . THR A 1 211 ? -11.207 23.256 23.641 1.00 68.50 211 THR A CA 1
ATOM 1633 C C . THR A 1 211 ? -10.340 24.462 23.990 1.00 68.50 211 THR A C 1
ATOM 1635 O O . THR A 1 211 ? -10.599 25.552 23.490 1.00 68.50 211 THR A O 1
ATOM 1638 N N . VAL A 1 212 ? -9.306 24.292 24.821 1.00 62.88 212 VAL A N 1
ATOM 1639 C CA . VAL A 1 212 ? -8.490 25.393 25.353 1.00 62.88 212 VAL A CA 1
ATOM 1640 C C . VAL A 1 212 ? -7.014 25.000 25.385 1.00 62.88 212 VAL A C 1
ATOM 1642 O O . VAL A 1 212 ? -6.677 23.882 25.763 1.00 62.88 212 VAL A O 1
ATOM 1645 N N . GLY A 1 213 ? -6.138 25.941 25.024 1.00 69.94 213 GLY A N 1
ATOM 1646 C CA . GLY A 1 213 ? -4.684 25.797 25.120 1.00 69.94 213 GLY A CA 1
ATOM 1647 C C . GLY A 1 213 ? -3.977 25.583 23.775 1.00 69.94 213 GLY A C 1
ATOM 1648 O O . GLY A 1 213 ? -4.617 25.612 22.720 1.00 69.94 213 GLY A O 1
ATOM 1649 N N . PRO A 1 214 ? -2.647 25.376 23.798 1.00 67.00 214 PRO A N 1
ATOM 1650 C CA . PRO A 1 214 ? -1.835 25.176 22.592 1.00 67.00 214 PRO A CA 1
ATOM 1651 C C . PRO A 1 214 ? -2.223 23.914 21.806 1.00 67.00 214 PRO A C 1
ATOM 1653 O O . PRO A 1 214 ? -1.967 23.831 20.610 1.00 67.00 214 PRO A O 1
ATOM 1656 N N . ASP A 1 215 ? -2.902 22.974 22.464 1.00 71.62 215 ASP A N 1
ATOM 1657 C CA . ASP A 1 215 ? -3.444 21.749 21.877 1.00 71.62 215 ASP A CA 1
ATOM 1658 C C . ASP A 1 215 ? -4.934 21.859 21.513 1.00 71.62 215 ASP A C 1
ATOM 1660 O O . ASP A 1 215 ? -5.586 20.852 21.229 1.00 71.62 215 ASP A O 1
ATOM 1664 N N . SER A 1 216 ? -5.499 23.072 21.524 1.00 62.53 216 SER A N 1
ATOM 1665 C CA . SER A 1 216 ? -6.891 23.294 21.125 1.00 62.53 216 SER A CA 1
ATOM 1666 C C . SER A 1 216 ? -7.151 22.778 19.705 1.00 62.53 216 SER A C 1
ATOM 1668 O O . SER A 1 216 ? -6.357 22.957 18.785 1.00 62.53 216 SER A O 1
ATOM 1670 N N . GLY A 1 217 ? -8.264 22.066 19.542 1.00 67.06 217 GLY A N 1
ATOM 1671 C CA . GLY A 1 217 ? -8.613 21.359 18.312 1.00 67.06 217 GLY A CA 1
ATOM 1672 C C . GLY A 1 217 ? -8.145 19.902 18.264 1.00 67.06 217 GLY A C 1
ATOM 1673 O O . GLY A 1 217 ? -8.791 19.116 17.565 1.00 67.06 217 GLY A O 1
ATOM 1674 N N . LYS A 1 218 ? -7.130 19.493 19.044 1.00 75.94 218 LYS A N 1
ATOM 1675 C CA . LYS A 1 218 ? -6.686 18.090 19.069 1.00 75.94 218 LYS A CA 1
ATOM 1676 C C . LYS A 1 218 ? -7.789 17.170 19.590 1.00 75.94 218 LYS A C 1
ATOM 1678 O O . LYS A 1 218 ? -8.491 17.478 20.560 1.00 75.94 218 LYS A O 1
ATOM 1683 N N . ARG A 1 219 ? -7.943 16.031 18.915 1.00 81.25 219 ARG A N 1
ATOM 1684 C CA . ARG A 1 219 ? -8.857 14.956 19.311 1.00 81.25 219 ARG A CA 1
ATOM 1685 C C . ARG A 1 219 ? -8.157 14.064 20.332 1.00 81.25 219 ARG A C 1
ATOM 1687 O O . ARG A 1 219 ? -7.021 13.656 20.124 1.00 81.25 219 ARG A O 1
ATOM 1694 N N . THR A 1 220 ? -8.830 13.807 21.442 1.00 84.50 220 THR A N 1
ATOM 1695 C CA . THR A 1 220 ? -8.320 13.036 22.577 1.00 84.50 220 THR A CA 1
ATOM 1696 C C . THR A 1 220 ? -9.460 12.255 23.233 1.00 84.50 220 THR A C 1
ATOM 1698 O O . THR A 1 220 ? -10.604 12.281 22.772 1.00 84.50 220 THR A O 1
ATOM 1701 N N . GLY A 1 221 ? -9.166 11.576 24.331 1.00 86.19 221 GLY A N 1
ATOM 1702 C CA . GLY A 1 221 ? -10.129 10.909 25.185 1.00 86.19 221 GLY A CA 1
ATOM 1703 C C . GLY A 1 221 ? -9.782 9.439 25.391 1.00 86.19 221 GLY A C 1
ATOM 1704 O O . GLY A 1 221 ? -8.989 8.882 24.633 1.00 86.19 221 GLY A O 1
ATOM 1705 N N . PRO A 1 222 ? -10.411 8.788 26.381 1.00 91.50 222 PRO A N 1
ATOM 1706 C CA . PRO A 1 222 ? -9.981 7.467 26.833 1.00 91.50 222 PRO A CA 1
ATOM 1707 C C . PRO A 1 222 ? -10.020 6.387 25.741 1.00 91.50 222 PRO A C 1
ATOM 1709 O O . PRO A 1 222 ? -9.110 5.575 25.653 1.00 91.50 222 PRO A O 1
ATOM 1712 N N . LEU A 1 223 ? -11.024 6.414 24.855 1.00 93.88 223 LEU A N 1
ATOM 1713 C CA . LEU A 1 223 ? -11.098 5.476 23.729 1.00 93.88 223 LEU A CA 1
ATOM 1714 C C . LEU A 1 223 ? -9.998 5.732 22.686 1.00 93.88 223 LEU A C 1
ATOM 1716 O O . LEU A 1 223 ? -9.421 4.788 22.160 1.00 93.88 223 LEU A O 1
ATOM 1720 N N . ILE A 1 224 ? -9.680 7.000 22.397 1.00 93.75 224 ILE A N 1
ATOM 1721 C CA . ILE A 1 224 ? -8.563 7.327 21.500 1.00 93.75 224 ILE A CA 1
ATOM 1722 C C . ILE A 1 224 ? -7.249 6.845 22.115 1.00 93.75 224 ILE A C 1
ATOM 1724 O O . ILE A 1 224 ? -6.426 6.285 21.403 1.00 93.75 224 ILE A O 1
ATOM 1728 N N . GLU A 1 225 ? -7.052 7.027 23.420 1.00 94.56 225 GLU A N 1
ATOM 1729 C CA . GLU A 1 225 ? -5.858 6.544 24.119 1.00 94.56 225 GLU A CA 1
ATOM 1730 C C . GLU A 1 225 ? -5.747 5.015 24.090 1.00 94.56 225 GLU A C 1
ATOM 1732 O O . GLU A 1 225 ? -4.661 4.509 23.812 1.00 94.56 225 GLU A O 1
ATOM 1737 N N . LEU A 1 226 ? -6.856 4.292 24.290 1.00 96.38 226 LEU A N 1
ATOM 1738 C CA . LEU A 1 226 ? -6.909 2.835 24.128 1.00 96.38 226 LEU A CA 1
ATOM 1739 C C . LEU A 1 226 ? -6.463 2.417 22.726 1.00 96.38 226 LEU A C 1
ATOM 1741 O O . LEU A 1 226 ? -5.541 1.618 22.588 1.00 96.38 226 LEU A O 1
ATOM 1745 N N . ILE A 1 227 ? -7.074 2.990 21.686 1.00 96.81 227 ILE A N 1
ATOM 1746 C CA . ILE A 1 227 ? -6.757 2.632 20.299 1.00 96.81 227 ILE A CA 1
ATOM 1747 C C . ILE A 1 227 ? -5.298 2.969 19.959 1.00 96.81 227 ILE A C 1
ATOM 1749 O O . ILE A 1 227 ? -4.647 2.230 19.229 1.00 96.81 227 ILE A O 1
ATOM 1753 N N . GLN A 1 228 ? -4.761 4.071 20.486 1.00 95.62 228 GLN A N 1
ATOM 1754 C CA . GLN A 1 228 ? -3.358 4.442 20.284 1.00 95.62 228 GLN A CA 1
ATOM 1755 C C . GLN A 1 228 ? -2.394 3.453 20.932 1.00 95.62 228 GLN A C 1
ATOM 1757 O O . GLN A 1 228 ? -1.355 3.158 20.348 1.00 95.62 228 GLN A O 1
ATOM 1762 N N . ASP A 1 229 ? -2.705 2.960 22.129 1.00 96.50 229 ASP A N 1
ATOM 1763 C CA . ASP A 1 229 ? -1.878 1.948 22.783 1.00 96.50 229 ASP A CA 1
ATOM 1764 C C . ASP A 1 229 ? -1.944 0.622 22.023 1.00 96.50 229 ASP A C 1
ATOM 1766 O O . ASP A 1 229 ? -0.896 0.069 21.703 1.00 96.50 229 ASP A O 1
ATOM 1770 N N . VAL A 1 230 ? -3.144 0.186 21.623 1.00 97.06 230 VAL A N 1
ATOM 1771 C CA . VAL A 1 230 ? -3.332 -1.007 20.783 1.00 97.06 230 VAL A CA 1
ATOM 1772 C C . VAL A 1 230 ? -2.567 -0.886 19.463 1.00 97.06 230 VAL A C 1
ATOM 1774 O O . VAL A 1 230 ? -1.874 -1.821 19.071 1.00 97.06 230 VAL A O 1
ATOM 1777 N N . ALA A 1 231 ? -2.625 0.268 18.793 1.00 95.75 231 ALA A N 1
ATOM 1778 C CA . ALA A 1 231 ? -1.894 0.492 17.547 1.00 95.75 231 ALA A CA 1
ATOM 1779 C C . ALA A 1 231 ? -0.371 0.388 17.727 1.00 95.75 231 ALA A C 1
ATOM 1781 O O . ALA A 1 231 ? 0.314 -0.110 16.841 1.00 95.75 231 ALA A O 1
ATOM 1782 N N . ARG A 1 232 ? 0.170 0.809 18.880 1.00 95.56 232 ARG A N 1
ATOM 1783 C CA . ARG A 1 232 ? 1.598 0.626 19.185 1.00 95.56 232 ARG A CA 1
ATOM 1784 C C . ARG A 1 232 ? 1.938 -0.836 19.463 1.00 95.56 232 ARG A C 1
ATOM 1786 O O . ARG A 1 232 ? 2.903 -1.319 18.895 1.00 95.56 232 ARG A O 1
ATOM 1793 N N . MET A 1 233 ? 1.130 -1.533 20.265 1.00 95.94 233 MET A N 1
ATOM 1794 C CA . MET A 1 233 ? 1.320 -2.959 20.595 1.00 95.94 233 MET A CA 1
ATOM 1795 C C . MET A 1 233 ? 1.309 -3.865 19.354 1.00 95.94 233 MET A C 1
ATOM 1797 O O . MET A 1 233 ? 1.981 -4.893 19.295 1.00 95.94 233 MET A O 1
ATOM 1801 N N . THR A 1 234 ? 0.526 -3.475 18.347 1.00 94.88 234 THR A N 1
ATOM 1802 C CA . THR A 1 234 ? 0.277 -4.268 17.136 1.00 94.88 234 THR A CA 1
ATOM 1803 C C . THR A 1 234 ? 0.993 -3.739 15.889 1.00 94.88 234 THR A C 1
ATOM 1805 O O . THR A 1 234 ? 0.823 -4.302 14.809 1.00 94.88 234 THR A O 1
ATOM 1808 N N . GLY A 1 235 ? 1.802 -2.683 16.009 1.00 92.44 235 GLY A N 1
ATOM 1809 C CA . GLY A 1 235 ? 2.567 -2.093 14.907 1.00 92.44 235 GLY A CA 1
ATOM 1810 C C . GLY A 1 235 ? 4.055 -2.458 14.948 1.00 92.44 235 GLY A C 1
ATOM 1811 O O . GLY A 1 235 ? 4.648 -2.525 16.020 1.00 92.44 235 GLY A O 1
ATOM 1812 N N . ASP A 1 236 ? 4.675 -2.638 13.780 1.00 89.69 236 ASP A N 1
ATOM 1813 C CA . ASP A 1 236 ? 6.124 -2.816 13.618 1.00 89.69 236 ASP A CA 1
ATOM 1814 C C . ASP A 1 236 ? 6.656 -2.003 12.411 1.00 89.69 236 ASP A C 1
ATOM 1816 O O . ASP A 1 236 ? 6.452 -2.395 11.259 1.00 89.69 236 ASP A O 1
ATOM 1820 N N . PRO A 1 237 ? 7.321 -0.848 12.622 1.00 89.00 237 PRO A N 1
ATOM 1821 C CA . PRO A 1 237 ? 7.710 -0.288 13.916 1.00 89.00 237 PRO A CA 1
ATOM 1822 C C . PRO A 1 237 ? 6.517 0.280 14.692 1.00 89.00 237 PRO A C 1
ATOM 1824 O O . PRO A 1 237 ? 5.535 0.727 14.092 1.00 89.00 237 PRO A O 1
ATOM 1827 N N . GLU A 1 238 ? 6.654 0.362 16.020 1.00 89.25 238 GLU A N 1
ATOM 1828 C CA . GLU A 1 238 ? 5.660 0.993 16.894 1.00 89.25 238 GLU A CA 1
ATOM 1829 C C . GLU A 1 238 ? 5.336 2.412 16.408 1.00 89.25 238 GLU A C 1
ATOM 1831 O O . GLU A 1 238 ? 6.168 3.329 16.445 1.00 89.25 238 GLU A O 1
ATOM 1836 N N . LYS A 1 239 ? 4.104 2.613 15.937 1.00 87.06 239 LYS A N 1
ATOM 1837 C CA . LYS A 1 239 ? 3.676 3.884 15.359 1.00 87.06 239 LYS A CA 1
ATOM 1838 C C . LYS A 1 239 ? 2.287 4.253 15.875 1.00 87.06 239 LYS A C 1
ATOM 1840 O O . LYS A 1 239 ? 1.408 3.405 15.931 1.00 87.06 239 LYS A O 1
ATOM 1845 N N . PRO A 1 240 ? 2.038 5.521 16.237 1.00 88.81 240 PRO A N 1
ATOM 1846 C CA . PRO A 1 240 ? 0.688 5.970 16.548 1.00 88.81 240 PRO A CA 1
ATOM 1847 C C . PRO A 1 240 ? -0.143 6.180 15.274 1.00 88.81 240 PRO A C 1
ATOM 1849 O O . PRO A 1 240 ? 0.386 6.442 14.187 1.00 88.81 240 PRO A O 1
ATOM 1852 N N . LEU A 1 241 ? -1.465 6.147 15.424 1.00 91.56 241 LEU A N 1
ATOM 1853 C CA . LEU A 1 241 ? -2.412 6.556 14.382 1.00 91.56 241 LEU A CA 1
ATOM 1854 C C . LEU A 1 241 ? -2.668 8.073 14.445 1.00 91.56 241 LEU A C 1
ATOM 1856 O O . LEU A 1 241 ? -2.453 8.713 15.474 1.00 91.56 241 LEU A O 1
ATOM 1860 N N . SER A 1 242 ? -3.131 8.689 13.354 1.00 89.88 242 SER A N 1
ATOM 1861 C CA . SER A 1 242 ? -3.581 10.093 13.403 1.00 89.88 242 SER A CA 1
ATOM 1862 C C . SER A 1 242 ? -4.885 10.193 14.196 1.00 89.88 242 SER A C 1
ATOM 1864 O O . SER A 1 242 ? -5.801 9.401 13.990 1.00 89.88 242 SER A O 1
ATOM 1866 N N . ALA A 1 243 ? -4.994 11.183 15.083 1.00 86.94 243 ALA A N 1
ATOM 1867 C CA . ALA A 1 243 ? -6.196 11.387 15.889 1.00 86.94 243 ALA A CA 1
ATOM 1868 C C . ALA A 1 243 ? -7.418 11.786 15.036 1.00 86.94 243 ALA A C 1
ATOM 1870 O O . ALA A 1 243 ? -8.547 11.418 15.357 1.00 86.94 243 ALA A O 1
ATOM 1871 N N . GLU A 1 244 ? -7.201 12.501 13.929 1.00 87.50 244 GLU A N 1
ATOM 1872 C CA . GLU A 1 244 ? -8.225 12.810 12.928 1.00 87.50 244 GLU A CA 1
ATOM 1873 C C . GLU A 1 244 ? -8.724 11.536 12.246 1.00 87.50 244 GLU A C 1
ATOM 1875 O O . GLU A 1 244 ? -9.929 11.315 12.175 1.00 87.50 244 GLU A O 1
ATOM 1880 N N . THR A 1 245 ? -7.803 10.665 11.828 1.00 89.81 245 THR A N 1
ATOM 1881 C CA . THR A 1 245 ? -8.136 9.359 11.249 1.00 89.81 245 THR A CA 1
ATOM 1882 C C . THR A 1 245 ? -8.928 8.490 12.223 1.00 89.81 245 THR A C 1
ATOM 1884 O O . THR A 1 245 ? -9.960 7.941 11.852 1.00 89.81 245 THR A O 1
ATOM 1887 N N . LEU A 1 246 ? -8.504 8.424 13.488 1.00 92.56 246 LEU A N 1
ATOM 1888 C CA . LEU A 1 246 ? -9.239 7.689 14.519 1.00 92.56 246 LEU A CA 1
ATOM 1889 C C . LEU A 1 246 ? -10.649 8.234 14.719 1.00 92.56 246 LEU A C 1
ATOM 1891 O O . LEU A 1 246 ? -11.586 7.463 14.888 1.00 92.56 246 LEU A O 1
ATOM 1895 N N . LYS A 1 247 ? -10.824 9.558 14.682 1.00 91.75 247 LYS A N 1
ATOM 1896 C CA . LYS A 1 247 ? -12.156 10.155 14.763 1.00 91.75 247 LYS A CA 1
ATOM 1897 C C . LYS A 1 247 ? -13.038 9.721 13.592 1.00 91.75 247 LYS A C 1
ATOM 1899 O O . LYS A 1 247 ? -14.195 9.389 13.828 1.00 91.75 247 LYS A O 1
ATOM 1904 N N . GLU A 1 248 ? -12.522 9.763 12.367 1.00 91.19 248 GLU A N 1
ATOM 1905 C CA . GLU A 1 248 ? -13.269 9.348 11.174 1.00 91.19 248 GLU A CA 1
ATOM 1906 C C . GLU A 1 248 ? -13.689 7.875 11.264 1.00 91.19 248 GLU A C 1
ATOM 1908 O O . GLU A 1 248 ? -14.857 7.560 11.033 1.00 91.19 248 GLU A O 1
ATOM 1913 N N . ASP A 1 249 ? -12.779 6.994 11.687 1.00 93.56 249 ASP A N 1
ATOM 1914 C CA . ASP A 1 249 ? -13.061 5.565 11.856 1.00 93.56 249 ASP A CA 1
ATOM 1915 C C . ASP A 1 249 ? -14.078 5.314 12.992 1.00 93.56 249 ASP A C 1
ATOM 1917 O O . ASP A 1 249 ? -15.015 4.535 12.820 1.00 93.56 249 ASP A O 1
ATOM 1921 N N . ILE A 1 250 ? -13.976 6.028 14.122 1.00 93.81 250 ILE A N 1
ATOM 1922 C CA . ILE A 1 250 ? -14.950 5.954 15.229 1.00 93.81 250 ILE A CA 1
ATOM 1923 C C . ILE A 1 250 ? -16.330 6.475 14.795 1.00 93.81 250 ILE A C 1
ATOM 1925 O O . ILE A 1 250 ? -17.356 5.896 15.153 1.00 93.81 250 ILE A O 1
ATOM 1929 N N . ASP A 1 251 ? -16.393 7.574 14.040 1.00 92.12 251 ASP A N 1
ATOM 1930 C CA . ASP A 1 251 ? -17.661 8.104 13.528 1.00 92.12 251 ASP A CA 1
ATOM 1931 C C . ASP A 1 251 ? -18.296 7.127 12.521 1.00 92.12 251 ASP A C 1
ATOM 1933 O O . ASP A 1 251 ? -19.514 6.919 12.554 1.00 92.12 251 ASP A O 1
ATOM 1937 N N . CYS A 1 252 ? -17.479 6.479 11.682 1.00 90.06 252 CYS A N 1
ATOM 1938 C CA . CYS A 1 252 ? -17.910 5.409 10.784 1.00 90.06 252 CYS A CA 1
ATOM 1939 C C . CYS A 1 252 ? -18.493 4.227 11.572 1.00 90.06 252 CYS A C 1
ATOM 1941 O O . CYS A 1 252 ? -19.627 3.818 11.312 1.00 90.06 252 CYS A O 1
ATOM 1943 N N . PHE A 1 253 ? -17.777 3.753 12.598 1.00 93.12 253 PHE A N 1
ATOM 1944 C CA . PHE A 1 253 ? -18.256 2.714 13.508 1.00 93.12 253 PHE A CA 1
ATOM 1945 C C . PHE A 1 253 ? -19.606 3.088 14.126 1.00 93.12 253 PHE A C 1
ATOM 1947 O O . PHE A 1 253 ? -20.547 2.305 14.062 1.00 93.12 253 PHE A O 1
ATOM 1954 N N . LYS A 1 254 ? -19.755 4.304 14.665 1.00 91.88 254 LYS A N 1
ATOM 1955 C CA . LYS A 1 254 ? -21.021 4.752 15.269 1.00 91.88 254 LYS A CA 1
ATOM 1956 C C . LYS A 1 254 ? -22.180 4.734 14.275 1.00 91.88 254 LYS A C 1
ATOM 1958 O O . LYS A 1 254 ? -23.284 4.336 14.640 1.00 91.88 254 LYS A O 1
ATOM 1963 N N . ALA A 1 255 ? -21.943 5.165 13.037 1.00 89.44 255 ALA A N 1
ATOM 1964 C CA . ALA A 1 255 ? -22.959 5.149 11.990 1.00 89.44 255 ALA A CA 1
ATOM 1965 C C . ALA A 1 255 ? -23.358 3.715 11.599 1.00 89.44 255 ALA A C 1
ATOM 1967 O O . ALA A 1 255 ? -24.543 3.439 11.411 1.00 89.44 255 ALA A O 1
ATOM 1968 N N . LEU A 1 256 ? -22.390 2.799 11.498 1.00 85.50 256 LEU A N 1
ATOM 1969 C CA . LEU A 1 256 ? -22.641 1.384 11.211 1.00 85.50 256 LEU A CA 1
ATOM 1970 C C . LEU A 1 256 ? -23.349 0.685 12.373 1.00 85.50 256 LEU A C 1
ATOM 1972 O O . LEU A 1 256 ? -24.331 -0.016 12.150 1.00 85.50 256 LEU A O 1
ATOM 1976 N N . TYR A 1 257 ? -22.905 0.923 13.605 1.00 85.50 257 TYR A N 1
ATOM 1977 C CA . TYR A 1 257 ? -23.496 0.367 14.817 1.00 85.50 257 TYR A CA 1
ATOM 1978 C C . TYR A 1 257 ? -24.958 0.798 14.992 1.00 85.50 257 TYR A C 1
ATOM 1980 O O . TYR A 1 257 ? -25.808 -0.032 15.308 1.00 85.50 257 TYR A O 1
ATOM 1988 N N . ALA A 1 258 ? -25.277 2.072 14.726 1.00 85.19 258 ALA A N 1
ATOM 1989 C CA . ALA A 1 258 ? -26.655 2.564 14.749 1.00 85.19 258 ALA A CA 1
ATOM 1990 C C . ALA A 1 258 ? -27.530 1.841 13.713 1.00 85.19 258 ALA A C 1
ATOM 1992 O O . ALA A 1 258 ? -28.592 1.339 14.063 1.00 85.19 258 ALA A O 1
ATOM 1993 N N . LYS A 1 259 ? -27.042 1.690 12.473 1.00 82.94 259 LYS A N 1
ATOM 1994 C CA . LYS A 1 259 ? -27.750 0.943 11.420 1.00 82.94 259 LYS A CA 1
ATOM 1995 C C . LYS A 1 259 ? -27.947 -0.532 11.767 1.00 82.94 259 LYS A C 1
ATOM 1997 O O . LYS A 1 259 ? -29.017 -1.064 11.509 1.00 82.94 259 LYS A O 1
ATOM 2002 N N . ARG A 1 260 ? -26.928 -1.198 12.327 1.00 79.25 260 ARG A N 1
ATOM 2003 C CA . ARG A 1 260 ? -27.032 -2.595 12.784 1.00 79.25 260 ARG A CA 1
ATOM 2004 C C . ARG A 1 260 ? -28.089 -2.713 13.878 1.00 79.25 260 ARG A C 1
ATOM 2006 O O . ARG A 1 260 ? -29.003 -3.499 13.729 1.00 79.25 260 ARG A O 1
ATOM 2013 N N . THR A 1 261 ? -28.052 -1.835 14.879 1.00 74.62 261 THR A N 1
ATOM 2014 C CA . THR A 1 261 ? -29.047 -1.812 15.965 1.00 74.62 261 THR A CA 1
ATOM 2015 C C . THR A 1 261 ? -30.472 -1.549 15.449 1.00 74.62 261 THR 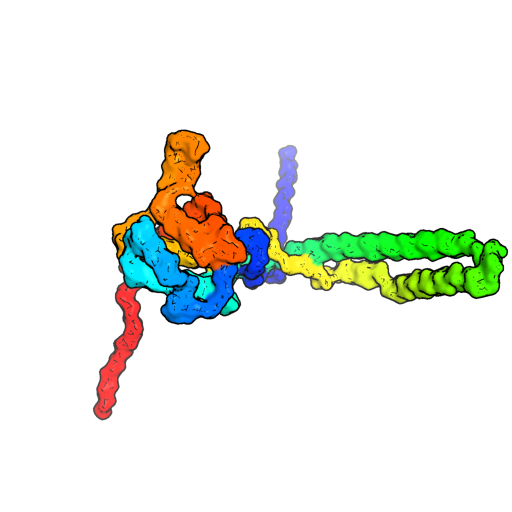A C 1
ATOM 2017 O O . THR A 1 261 ? -31.416 -2.170 15.924 1.00 74.62 261 THR A O 1
ATOM 2020 N N . GLU A 1 262 ? -30.650 -0.651 14.474 1.00 72.06 262 GLU A N 1
ATOM 2021 C CA . GLU A 1 262 ? -31.950 -0.395 13.831 1.00 72.06 262 GLU A CA 1
ATOM 2022 C C . GLU A 1 262 ? -32.440 -1.609 13.023 1.00 72.06 262 GLU A C 1
ATOM 2024 O O . GLU A 1 262 ? -33.620 -1.951 13.074 1.00 72.06 262 GLU A O 1
ATOM 2029 N N . ASN A 1 263 ? -31.537 -2.287 12.310 1.00 63.12 263 ASN A N 1
ATOM 2030 C CA . ASN A 1 263 ? -31.861 -3.469 11.512 1.00 63.12 263 ASN A CA 1
ATOM 2031 C C . ASN A 1 263 ? -32.103 -4.720 12.371 1.00 63.12 263 ASN A C 1
ATOM 2033 O O . ASN A 1 263 ? -33.002 -5.492 12.055 1.00 63.12 263 ASN A O 1
ATOM 2037 N N . ASP A 1 264 ? -31.369 -4.895 13.469 1.00 58.28 264 ASP A N 1
ATOM 2038 C CA . ASP A 1 264 ? -31.542 -5.987 14.437 1.00 58.28 264 ASP A CA 1
ATOM 2039 C C . ASP A 1 264 ? -32.852 -5.836 15.230 1.00 58.28 264 ASP A C 1
ATOM 2041 O O . ASP A 1 264 ? -33.393 -6.811 15.736 1.00 58.28 264 ASP A O 1
ATOM 2045 N N . GLN A 1 265 ? -33.428 -4.630 15.297 1.00 54.06 265 GLN A N 1
ATOM 2046 C CA . GLN A 1 265 ? -34.805 -4.437 15.775 1.00 54.06 265 GLN A CA 1
ATOM 2047 C C . GLN A 1 265 ? -35.871 -4.843 14.738 1.00 54.06 265 GLN A C 1
ATOM 2049 O O . GLN A 1 265 ? -37.039 -4.993 15.097 1.00 54.06 265 GLN A O 1
ATOM 2054 N N . GLY A 1 266 ? -35.497 -5.012 13.464 1.00 46.06 266 GLY A N 1
ATOM 2055 C CA . GLY A 1 266 ? -36.378 -5.440 12.367 1.00 46.06 266 GLY A CA 1
ATOM 2056 C C . GLY A 1 266 ? -36.180 -6.893 11.921 1.00 46.06 266 GLY A C 1
ATOM 2057 O O . GLY A 1 266 ? -37.068 -7.473 11.296 1.00 46.06 266 GLY A O 1
ATOM 2058 N N . LEU A 1 267 ? -35.042 -7.493 12.257 1.00 44.16 267 LEU A N 1
ATOM 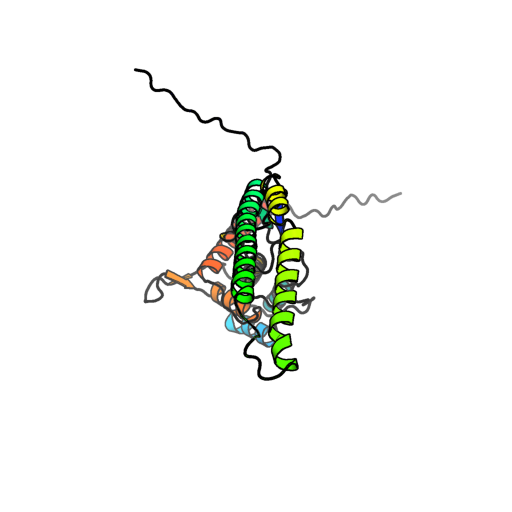2059 C CA . LEU A 1 267 ? -34.764 -8.911 12.101 1.00 44.16 267 LEU A CA 1
ATOM 2060 C C . LEU A 1 267 ? -35.026 -9.550 13.465 1.00 44.16 267 LEU A C 1
ATOM 2062 O O . LEU A 1 267 ? -34.206 -9.439 14.368 1.00 44.16 267 LEU A O 1
ATOM 2066 N N . GLY A 1 268 ? -36.196 -10.179 13.637 1.00 43.38 268 GLY A N 1
ATOM 2067 C CA . GLY A 1 268 ? -36.439 -11.038 14.802 1.00 43.38 268 GLY A CA 1
ATOM 2068 C C . GLY A 1 268 ? -35.297 -12.045 14.995 1.00 43.38 268 GLY A C 1
ATOM 2069 O O . GLY A 1 268 ? -34.507 -12.240 14.068 1.00 43.38 268 GLY A O 1
ATOM 2070 N N . GLU A 1 269 ? -35.212 -12.661 16.186 1.00 35.16 269 GLU A N 1
ATOM 2071 C CA . GLU A 1 269 ? -34.176 -13.656 16.524 1.00 35.16 269 GLU A CA 1
ATOM 2072 C C . GLU A 1 269 ? -33.807 -14.496 15.295 1.00 35.16 269 GLU A C 1
ATOM 2074 O O . GLU A 1 269 ? -34.728 -14.988 14.633 1.00 35.16 269 GLU A O 1
ATOM 2079 N N . PRO A 1 270 ? -32.513 -14.644 14.948 1.00 41.12 270 PRO A N 1
ATOM 2080 C CA . PRO A 1 270 ? -32.122 -15.431 13.793 1.00 41.12 270 PRO A CA 1
ATOM 2081 C C . PRO A 1 270 ? -32.661 -16.845 13.986 1.00 41.12 270 PRO A C 1
ATOM 2083 O O . PRO A 1 270 ? -32.098 -17.652 14.724 1.00 41.12 270 PRO A O 1
ATOM 2086 N N . THR A 1 271 ? -33.781 -17.152 13.332 1.00 39.75 271 THR A N 1
ATOM 2087 C CA . THR A 1 271 ? -34.311 -18.502 13.275 1.00 39.75 271 THR A CA 1
ATOM 2088 C C . THR A 1 271 ? -33.383 -19.262 12.344 1.00 39.75 271 THR A C 1
ATOM 2090 O O . THR A 1 271 ? -33.636 -19.370 11.143 1.00 39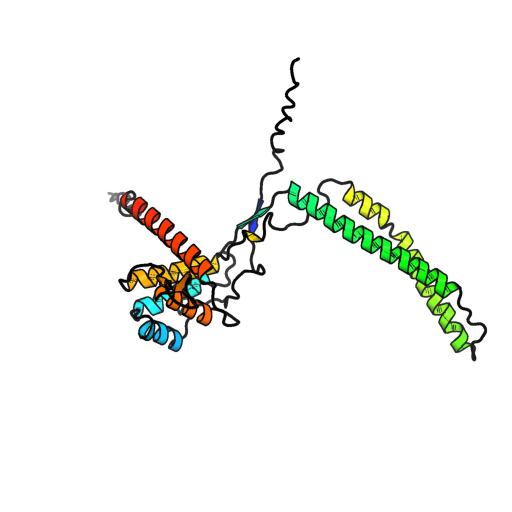.75 271 THR A O 1
ATOM 2093 N N . PHE A 1 272 ? -32.273 -19.768 12.881 1.00 38.59 272 PHE A N 1
ATOM 2094 C CA . PHE A 1 272 ? -31.647 -20.955 12.321 1.00 38.59 272 PHE A CA 1
ATOM 2095 C C . PHE A 1 272 ? -32.755 -21.993 12.276 1.00 38.59 272 PHE A C 1
ATOM 2097 O O . PHE A 1 272 ? -33.264 -22.379 13.325 1.00 38.59 272 PHE A O 1
ATOM 2104 N N . GLY A 1 273 ? -33.224 -22.303 11.067 1.00 39.56 273 GLY A N 1
ATOM 2105 C CA . GLY A 1 273 ? -34.485 -22.992 10.857 1.00 39.56 273 GLY A CA 1
ATOM 2106 C C . GLY A 1 273 ? -34.645 -24.188 11.787 1.00 39.56 273 GLY A C 1
ATOM 2107 O O . GLY A 1 273 ? -34.042 -25.234 11.570 1.00 39.56 273 GLY A O 1
ATOM 2108 N N . THR A 1 274 ? -35.526 -24.060 12.774 1.00 40.22 274 THR A N 1
ATOM 2109 C CA . THR A 1 274 ? -36.247 -25.199 13.325 1.00 40.22 274 THR A CA 1
ATOM 2110 C C . THR A 1 274 ? -37.284 -25.584 12.278 1.00 40.22 274 THR A C 1
ATOM 2112 O O . THR A 1 274 ? -38.479 -25.326 12.405 1.00 40.22 274 THR A O 1
ATOM 2115 N N . GLY A 1 275 ? -36.801 -26.160 11.172 1.00 36.16 275 GLY A N 1
ATOM 2116 C CA . GLY A 1 275 ? -37.667 -26.933 10.295 1.00 36.16 275 GLY A CA 1
ATOM 2117 C C . GLY A 1 275 ? -38.403 -27.971 11.148 1.00 36.16 275 GLY A C 1
ATOM 2118 O O . GLY A 1 275 ? -37.836 -28.444 12.140 1.00 36.16 275 GLY A O 1
ATOM 2119 N N . PRO A 1 276 ? -39.667 -28.286 10.833 1.00 37.34 276 PRO A N 1
ATOM 2120 C CA . PRO A 1 276 ? -40.431 -29.226 11.633 1.00 37.34 276 PRO A CA 1
ATOM 2121 C C . PRO A 1 276 ? -39.674 -30.554 11.691 1.00 37.34 276 PRO A C 1
ATOM 2123 O O . PRO A 1 276 ? -39.336 -31.137 10.662 1.00 37.34 276 PRO A O 1
ATOM 2126 N N . VAL A 1 277 ? -39.390 -31.014 12.909 1.00 42.97 277 VAL A N 1
ATOM 2127 C CA . VAL A 1 277 ? -39.041 -32.411 13.150 1.00 42.97 277 VAL A CA 1
ATOM 2128 C C . VAL A 1 277 ? -40.340 -33.179 12.945 1.00 42.97 277 VAL A C 1
ATOM 2130 O O . VAL A 1 277 ? -41.174 -33.260 13.844 1.00 42.97 277 VAL A O 1
ATOM 2133 N N . GLU A 1 278 ? -40.572 -33.638 11.719 1.00 36.16 278 GLU A N 1
ATOM 2134 C CA . GLU A 1 278 ? -41.611 -34.624 11.461 1.00 36.16 278 GLU A CA 1
ATOM 2135 C C . GLU A 1 278 ? -41.097 -35.968 11.978 1.00 36.16 278 GLU A C 1
ATOM 2137 O O . GLU A 1 278 ? -40.187 -36.571 11.405 1.00 36.16 278 GLU A O 1
ATOM 2142 N N . ASP A 1 279 ? -41.665 -36.412 13.099 1.00 42.00 279 ASP A N 1
ATOM 2143 C CA . ASP A 1 279 ? -41.526 -37.787 13.559 1.00 42.00 279 ASP A CA 1
ATOM 2144 C C . ASP A 1 279 ? -42.119 -38.710 12.491 1.00 42.00 279 ASP A C 1
ATOM 2146 O O . ASP A 1 279 ? -43.333 -38.765 12.273 1.00 42.00 279 ASP A O 1
ATOM 2150 N N . VAL A 1 280 ? -41.237 -39.432 11.805 1.00 39.41 280 VAL A N 1
ATOM 2151 C CA . VAL A 1 280 ? -41.622 -40.500 10.888 1.00 39.41 280 VAL A CA 1
ATOM 2152 C C . VAL A 1 280 ? -42.211 -41.636 11.724 1.00 39.41 280 VAL A C 1
ATOM 2154 O O . VAL A 1 280 ? -41.504 -42.266 12.513 1.00 39.41 280 VAL A O 1
ATOM 2157 N N . THR A 1 281 ? -43.509 -41.881 11.541 1.00 46.19 281 THR A N 1
ATOM 2158 C CA . THR A 1 281 ? -44.171 -43.143 11.910 1.00 46.19 281 THR A CA 1
ATOM 2159 C C . THR A 1 281 ? -44.303 -44.038 10.692 1.00 46.19 281 THR A C 1
ATOM 2161 O O . THR A 1 281 ? -44.507 -43.499 9.580 1.00 46.19 281 THR A O 1
#

Secondary structure (DSSP, 8-state):
-PPP-------PPPTT-PPEEEE--S-TTS--B-----GGG-S--HHHHHHHHHHH---HHHHHHHHHHHHHHT-SSTTSS--EEEE-HHHHHHHHHHHHHHHHHHHHHHHHHHHHHHHHHHT---TT-SSHHHHHHHHHHHHHHHHHHHHHHHT-HHHHHHHHHHSTTS------TTGGG---HHHHHHHHHHHHHHHHTTPPP--EE--SSTTTT-EE-HHHHHHHHHHHHTBSS--PPPHHHHHHHHHHHHHHHHHHHHHHTTS-S------------

Organism: Salipiger bermudensis (strain DSM 26914 / JCM 13377 / KCTC 12554 / HTCC2601) (NCBI:txid314265)

Radius of gyration: 32.07 Å; chains: 1; bounding box: 99×80×70 Å

pLDDT: mean 84.4, std 17.28, range [32.0, 98.0]

Foldseek 3Di:
DDDDDPPDDPPDPDPQQDKDWDFDDDAPPAFQFDAAQCPLQAQFDPVLLVCCCPVLVFDSVLSRVLRNLLNQLRYPPSPNFTFIFIDTLVVFLVVFLVVLVVVLVVLVVVLVVLVVVLVVLVPDALVPPPDPVSSVPSVVVSVVSVVVNVVSVVVPSVVVSVVCSPDRPSTGHPDGPDSPPGDHRSLLSSLLSLCVSCVVSVHDQDWDAQCDDPRGRQIDDSSLVSSQSVQQSGHVPRDGDGSVVSVVSSVVSVVVVVVVVVVCVVDPDPCPDPPPPPDDD